Protein 5DMU (pdb70)

InterPro domains:
  IPR014145 DNA ligase D, polymerase domain [PF21686] (28-280)
  IPR014145 DNA ligase D, polymerase domain [TIGR02778] (12-256)
  IPR052171 Non-homologous end joining protein LigD [PTHR42705] (6-292)

Foldseek 3Di:
DFDDDPDDQWDWDQDPNDTAIQGRQRQAQFVVPSQGLVLQLVLLLVCFVPQLVQQAQWFKWFFFDPNHLVDDTDIHRADDPPDDPVFAWAWAADPVGDIGTGTGQNGSVNSSNSSSRRGQWIWTAQCGRVLQQFGQKQKFKWAQLVLAAVLQLVVLVVLCVLQVVVPFDWWKWFQLPRHIIIMTGAPRPDGLVVSLVVLVVSQVVVCVVVVVAEDCDPDPVVCVRHIHRDRPSSGRPRIGTGAQGFDRDRQRAGGHTDGSVVSVVARGSRRHHSVCVVVVCVPPNHNCPCSSVRHYHDPDD

Sequence (301 aa):
GLVPRGSHMTEVLHIEGHDIKVTNPDKVLFPEDGITKGELVDYYRRRISGVMVPLVRGRPMTMQRFPDGIGKEGFFQKEASDYFPDWVHRATLELGKGGIQHQVVCDDAATLVYLASQAMITPHVFLSRIDKVHYPDRLIFDLDDPPDNNFETVRSAAKTIREALDAEGYPVYLMTTGSSRGLHVVVPLDRSADFDTVRAFARGFGEKLTKKYPDRFTIELSKEKRRGRLFLDYLRNSYGQTGVAPYGVRARSGAPVATPITWDELDDISGSQEYNIRNIMGRMDKRGDAWKYIDKDRTSIKNL

Secondary structure (DSSP, 8-state):
-B---S--SEEEEEETTEEEEEESTTBEEETTTTEEHHHHHHHHHHHHHHHHHHHTT-EEEEEE-TT-TTS--EEE-SPPTTS-TTS-EEEEE-TTSSEEEEEE--SHHHHHHHHHTTEEEEEEESS-GGGTTS-SEEEEEE--TTS-HHHHHHHHHHHHHHHHHTT---EEEE-SSS-EEEEEEB-S-S-HHHHHHHHHHHHHHHHHHSTTTEE--SSTTTTTTPEE-B-TTSSTT-EEEPTTPBPSSTT-BB--B--TTHHHH--STTS-BTTTHHHHHHHH--TTTTGGGG-B--S--

Structure (mmCIF, N/CA/C/O backbone):
data_5DMU
#
_entry.id   5DMU
#
_cell.length_a   44.420
_cell.length_b   60.550
_cell.length_c   59.410
_cell.angle_alpha   90.000
_cell.angle_beta   101.020
_cell.angle_gamma   90.000
#
_symmetry.space_group_name_H-M   'P 1 21 1'
#
loop_
_entity.id
_entity.type
_entity.pdbx_description
1 polymer 'NHEJ Polymerase'
2 non-polymer 1,2-ETHANEDIOL
3 non-polymer GLYCEROL
4 non-polymer 'SULFATE ION'
5 non-polymer 'SODIUM ION'
6 water water
#
loop_
_atom_site.group_PDB
_atom_site.id
_atom_site.type_symbol
_atom_site.label_atom_id
_atom_site.label_alt_id
_atom_site.label_comp_id
_atom_site.label_asym_id
_atom_site.label_entity_id
_atom_site.label_seq_id
_atom_site.pdbx_PDB_ins_code
_atom_site.Cartn_x
_atom_site.Cartn_y
_atom_site.Cartn_z
_atom_site.occupancy
_atom_site.B_iso_or_equiv
_atom_site.auth_seq_id
_atom_site.auth_comp_id
_atom_site.auth_asym_id
_atom_site.auth_atom_id
_atom_site.pdbx_PDB_model_num
ATOM 1 N N . GLY A 1 1 ? 38.487 6.497 32.907 1.00 25.37 13 GLY A N 1
ATOM 2 C CA . GLY A 1 1 ? 37.288 6.787 32.038 1.00 21.74 13 GLY A CA 1
ATOM 3 C C . GLY A 1 1 ? 36.739 5.465 31.478 1.00 21.55 13 GLY A C 1
ATOM 4 O O . GLY A 1 1 ? 36.203 5.416 30.351 1.00 17.36 13 GLY A O 1
ATOM 5 N N . LEU A 1 2 ? 36.873 4.405 32.288 1.00 19.74 14 LEU A N 1
ATOM 6 C CA . LEU A 1 2 ? 36.421 3.069 31.971 1.00 18.25 14 LEU A CA 1
ATOM 7 C C . LEU A 1 2 ? 35.330 2.670 32.939 1.00 17.55 14 LEU A C 1
ATOM 8 O O . LEU A 1 2 ? 35.299 3.195 34.074 1.00 16.68 14 LEU A O 1
ATOM 13 N N . VAL A 1 3 ? 34.412 1.788 32.488 1.00 14.56 15 VAL A N 1
ATOM 14 C CA . VAL A 1 3 ? 33.687 0.906 33.439 1.00 16.86 15 VAL A CA 1
ATOM 15 C C . VAL A 1 3 ? 34.191 -0.518 33.082 1.00 16.04 15 VAL A C 1
ATOM 16 O O . VAL A 1 3 ? 33.686 -1.108 32.135 1.00 15.79 15 VAL A O 1
ATOM 20 N N . PRO A 1 4 ? 35.242 -1.013 33.781 1.00 16.27 16 PRO A N 1
ATOM 21 C CA . PRO A 1 4 ? 35.721 -2.355 33.381 1.00 16.65 16 PRO A CA 1
ATOM 22 C C . PRO A 1 4 ? 34.659 -3.437 33.570 1.00 15.55 16 PRO A C 1
ATOM 23 O O . PRO A 1 4 ? 33.991 -3.513 34.625 1.00 15.83 16 PRO A O 1
ATOM 27 N N . ARG A 1 5 ? 34.494 -4.244 32.533 1.00 15.38 17 ARG A N 1
ATOM 28 C CA . ARG A 1 5 ? 33.402 -5.203 32.470 1.00 15.72 17 ARG A CA 1
ATOM 29 C C . ARG A 1 5 ? 33.905 -6.536 31.874 1.00 16.24 17 ARG A C 1
ATOM 30 O O . ARG A 1 5 ? 33.125 -7.348 31.327 1.00 16.42 17 ARG A O 1
ATOM 38 N N . GLY A 1 6 ? 35.220 -6.694 31.904 1.00 15.78 18 GLY A N 1
ATOM 39 C CA . GLY A 1 6 ? 35.849 -7.919 31.455 1.00 17.86 18 GLY A CA 1
ATOM 40 C C . GLY A 1 6 ? 36.081 -7.955 29.955 1.00 18.15 18 GLY A C 1
ATOM 41 O O . GLY A 1 6 ? 36.391 -8.977 29.423 1.00 17.38 18 GLY A O 1
ATOM 42 N N . SER A 1 7 ? 35.923 -6.828 29.273 1.00 18.21 19 SER A N 1
ATOM 43 C CA . SER A 1 7 ? 36.075 -6.807 27.830 1.00 18.59 19 SER A CA 1
ATOM 44 C C . SER A 1 7 ? 37.571 -7.023 27.433 1.00 20.38 19 SER A C 1
ATOM 45 O O . SER A 1 7 ? 38.465 -6.572 28.141 1.00 18.66 19 SER A O 1
ATOM 48 N N . HIS A 1 8 ? 37.848 -7.712 26.329 1.00 22.31 20 HIS A N 1
ATOM 49 C CA . HIS A 1 8 ? 39.215 -7.649 25.718 1.00 24.97 20 HIS A CA 1
ATOM 50 C C . HIS A 1 8 ? 39.509 -6.240 25.196 1.00 23.98 20 HIS A C 1
ATOM 51 O O . HIS A 1 8 ? 38.587 -5.468 24.946 1.00 21.53 20 HIS A O 1
ATOM 58 N N . MET A 1 9 ? 40.776 -5.949 24.939 1.00 22.15 21 MET A N 1
ATOM 59 C CA . MET A 1 9 ? 41.169 -4.646 24.409 1.00 23.03 21 MET A CA 1
ATOM 60 C C . MET A 1 9 ? 40.432 -4.342 23.115 1.00 22.42 21 MET A C 1
ATOM 61 O O . MET A 1 9 ? 40.062 -3.176 22.841 1.00 21.52 21 MET A O 1
ATOM 66 N N . THR A 1 10 ? 40.243 -5.380 22.307 1.00 18.96 22 THR A N 1
ATOM 67 C CA . THR A 1 10 ? 39.400 -5.309 21.102 1.00 19.73 22 THR A CA 1
ATOM 68 C C . THR A 1 10 ? 38.416 -6.513 21.148 1.00 19.88 22 THR A C 1
ATOM 69 O O . THR A 1 10 ? 38.866 -7.638 21.290 1.00 18.00 22 THR A O 1
ATOM 73 N N . GLU A 1 11 ? 37.101 -6.266 21.092 1.00 17.96 23 GLU A N 1
ATOM 74 C CA . GLU A 1 11 ? 36.125 -7.352 20.913 1.00 19.45 23 GLU A CA 1
ATOM 75 C C . GLU A 1 11 ? 35.761 -7.392 19.442 1.00 19.95 23 GLU A C 1
ATOM 76 O O . GLU A 1 11 ? 35.613 -6.321 18.806 1.00 18.29 23 GLU A O 1
ATOM 82 N N . VAL A 1 12 ? 35.640 -8.588 18.882 1.00 17.56 24 VAL A N 1
ATOM 83 C CA . VAL A 1 12 ? 35.245 -8.699 17.493 1.00 16.85 24 VAL A CA 1
ATOM 84 C C . VAL A 1 12 ? 33.833 -9.255 17.470 1.00 16.96 24 VAL A C 1
ATOM 85 O O . VAL A 1 12 ? 33.596 -10.361 17.963 1.00 17.98 24 VAL A O 1
ATOM 89 N N . LEU A 1 13 ? 32.884 -8.494 16.960 1.00 14.78 25 LEU A N 1
ATOM 90 C CA . LEU A 1 13 ? 31.524 -9.051 16.774 1.00 16.53 25 LEU A CA 1
ATOM 91 C C . LEU A 1 13 ? 31.444 -9.661 15.375 1.00 17.32 25 LEU A C 1
ATOM 92 O O . LEU A 1 13 ? 32.168 -9.212 14.470 1.00 21.85 25 LEU A O 1
ATOM 97 N N . HIS A 1 14 ? 30.579 -10.634 15.184 1.00 15.16 26 HIS A N 1
ATOM 98 C CA . HIS A 1 14 ? 30.432 -11.238 13.875 1.00 16.03 26 HIS A CA 1
ATOM 99 C C . HIS A 1 14 ? 28.960 -11.017 13.507 1.00 15.02 26 HIS A C 1
ATOM 100 O O . HIS A 1 14 ? 28.089 -11.633 14.098 1.00 15.62 26 HIS A O 1
ATOM 107 N N . ILE A 1 15 ? 28.678 -10.057 12.622 1.00 12.64 27 ILE A N 1
ATOM 108 C CA . ILE A 1 15 ? 27.321 -9.705 12.264 1.00 13.31 27 ILE A CA 1
ATOM 109 C C . ILE A 1 15 ? 27.194 -9.871 10.770 1.00 12.72 27 ILE A C 1
ATOM 110 O O . ILE A 1 15 ? 27.958 -9.215 10.016 1.00 11.32 27 ILE A O 1
ATOM 115 N N . GLU A 1 16 ? 26.272 -10.764 10.351 1.00 12.59 28 GLU A N 1
ATOM 116 C CA . GLU A 1 16 ? 25.938 -10.941 8.933 1.00 12.51 28 GLU A CA 1
ATOM 117 C C . GLU A 1 16 ? 27.186 -11.179 8.104 1.00 12.63 28 GLU A C 1
ATOM 118 O O . GLU A 1 16 ? 27.313 -10.647 6.981 1.00 13.57 28 GLU A O 1
ATOM 124 N N . GLY A 1 17 ? 28.103 -11.957 8.675 1.00 12.17 29 GLY A N 1
ATOM 125 C CA . GLY A 1 17 ? 29.369 -12.369 8.012 1.00 12.33 29 GLY A CA 1
ATOM 126 C C . GLY A 1 17 ? 30.552 -11.413 8.145 1.00 11.95 29 GLY A C 1
ATOM 127 O O . GLY A 1 17 ? 31.667 -11.718 7.694 1.00 13.48 29 GLY A O 1
ATOM 128 N N . HIS A 1 18 ? 30.311 -10.220 8.671 1.00 10.44 30 HIS A N 1
ATOM 129 C CA . HIS A 1 18 ? 31.367 -9.220 8.831 1.00 10.39 30 HIS A CA 1
ATOM 130 C C . HIS A 1 18 ? 31.926 -9.248 10.252 1.00 11.85 30 HIS A C 1
ATOM 131 O O . HIS A 1 18 ? 31.146 -9.362 11.219 1.00 12.59 30 HIS A O 1
ATOM 138 N N . ASP A 1 19 ? 33.245 -9.191 10.362 1.00 12.54 31 ASP A N 1
ATOM 139 C CA . ASP A 1 19 ? 33.961 -9.045 11.626 1.00 14.24 31 ASP A CA 1
ATOM 140 C C . ASP A 1 19 ? 34.078 -7.568 11.938 1.00 13.43 31 ASP A C 1
ATOM 141 O O . ASP A 1 19 ? 34.593 -6.796 11.128 1.00 15.20 31 ASP A O 1
ATOM 146 N N . ILE A 1 20 ? 33.488 -7.171 13.047 1.00 12.41 32 ILE A N 1
ATOM 147 C CA . ILE A 1 20 ? 33.472 -5.757 13.433 1.00 12.59 32 ILE A CA 1
ATOM 148 C C . ILE A 1 20 ? 34.253 -5.673 14.746 1.00 13.53 32 ILE A C 1
ATOM 149 O O . ILE A 1 20 ? 33.847 -6.261 15.762 1.00 12.69 32 ILE A O 1
ATOM 154 N N . LYS A 1 21 ? 35.370 -4.961 14.708 1.00 14.00 33 LYS A N 1
ATOM 155 C CA . LYS A 1 21 ? 36.256 -4.795 15.854 1.00 15.34 33 LYS A CA 1
ATOM 156 C C . LYS A 1 21 ? 35.786 -3.614 16.692 1.00 15.36 33 LYS A C 1
ATOM 157 O O . LYS A 1 21 ? 35.653 -2.473 16.166 1.00 14.60 33 LYS A O 1
ATOM 163 N N . VAL A 1 22 ? 35.548 -3.863 17.983 1.00 13.31 34 VAL A N 1
ATOM 164 C CA . VAL A 1 22 ? 35.195 -2.797 18.897 1.00 12.77 34 VAL A CA 1
ATOM 165 C C . VAL A 1 22 ? 36.420 -2.643 19.816 1.00 12.50 34 VAL A C 1
ATOM 166 O O . VAL A 1 22 ? 36.679 -3.517 20.664 1.00 11.88 34 VAL A O 1
ATOM 170 N N . THR A 1 23 ? 37.204 -1.592 19.586 1.00 12.09 35 THR A N 1
ATOM 171 C CA . THR A 1 23 ? 38.431 -1.318 20.389 1.00 12.36 35 THR A CA 1
ATOM 172 C C . THR A 1 23 ? 38.005 -0.610 21.672 1.00 11.86 35 THR A C 1
ATOM 173 O O . THR A 1 23 ? 37.045 0.177 21.671 1.00 10.60 35 THR A O 1
ATOM 177 N N . ASN A 1 24 ? 38.665 -0.953 22.782 1.00 11.37 36 ASN A N 1
ATOM 178 C CA . ASN A 1 24 ? 38.406 -0.260 24.086 1.00 11.00 36 ASN A CA 1
ATOM 179 C C . ASN A 1 24 ? 36.908 -0.208 24.453 1.00 10.54 36 ASN A C 1
ATOM 180 O O . ASN A 1 24 ? 36.350 0.883 24.700 1.00 9.38 36 ASN A O 1
ATOM 185 N N . PRO A 1 25 ? 36.227 -1.374 24.433 1.00 10.04 37 PRO A N 1
ATOM 186 C CA . PRO A 1 25 ? 34.756 -1.360 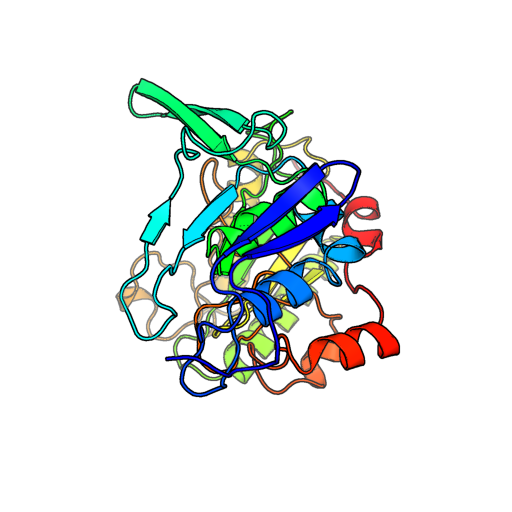24.613 1.00 10.17 37 PRO A CA 1
ATOM 187 C C . PRO A 1 25 ? 34.305 -0.821 25.966 1.00 10.63 37 PRO A C 1
ATOM 188 O O . PRO A 1 25 ? 33.151 -0.343 26.078 1.00 11.05 37 PRO A O 1
ATOM 192 N N . ASP A 1 26 ? 35.188 -0.834 26.990 1.00 10.56 38 ASP A N 1
ATOM 193 C CA . ASP A 1 26 ? 34.814 -0.391 28.333 1.00 10.60 38 ASP A CA 1
ATOM 194 C C . ASP A 1 26 ? 35.002 1.112 28.565 1.00 10.73 38 ASP A C 1
ATOM 195 O O . ASP A 1 26 ? 34.704 1.588 29.641 1.00 10.16 38 ASP A O 1
ATOM 200 N N . LYS A 1 27 ? 35.473 1.841 27.549 1.00 10.45 39 LYS A N 1
ATOM 201 C CA . LYS A 1 27 ? 35.498 3.313 27.567 1.00 10.96 39 LYS A CA 1
ATOM 202 C C . LYS A 1 27 ? 34.104 3.845 27.761 1.00 11.21 39 LYS A C 1
ATOM 203 O O . LYS A 1 27 ? 33.209 3.491 27.036 1.00 9.83 39 LYS A O 1
ATOM 209 N N . VAL A 1 28 ? 33.951 4.700 28.765 1.00 11.37 40 VAL A N 1
ATOM 210 C CA . VAL A 1 28 ? 32.718 5.378 29.081 1.00 11.12 40 VAL A CA 1
ATOM 211 C C . VAL A 1 28 ? 32.389 6.471 28.044 1.00 10.35 40 VAL A C 1
ATOM 212 O O . VAL A 1 28 ? 33.185 7.346 27.814 1.00 10.43 40 VAL A O 1
ATOM 216 N N . LEU A 1 29 ? 31.223 6.400 27.404 1.00 10.57 41 LEU A N 1
ATOM 217 C CA . LEU A 1 29 ? 30.744 7.526 26.549 1.00 10.41 41 LEU A CA 1
ATOM 218 C C . LEU A 1 29 ? 29.727 8.471 27.229 1.00 10.42 41 LEU A C 1
ATOM 219 O O . LEU A 1 29 ? 29.467 9.601 26.706 1.00 10.48 41 LEU A O 1
ATOM 224 N N . PHE A 1 30 ? 29.083 8.004 28.316 1.00 10.04 42 PHE A N 1
ATOM 225 C CA . PHE A 1 30 ? 28.058 8.790 29.036 1.00 9.88 42 PHE A CA 1
ATOM 226 C C . PHE A 1 30 ? 28.538 8.830 30.479 1.00 10.49 42 PHE A C 1
ATOM 227 O O . PHE A 1 30 ? 28.347 7.846 31.211 1.00 9.33 42 PHE A O 1
ATOM 235 N N . PRO A 1 31 ? 29.204 9.937 30.868 1.00 11.24 43 PRO A N 1
ATOM 236 C CA . PRO A 1 31 ? 29.965 9.897 32.137 1.00 12.26 43 PRO A CA 1
ATOM 237 C C . PRO A 1 31 ? 29.081 9.819 33.370 1.00 13.07 43 PRO A C 1
ATOM 238 O O . PRO A 1 31 ? 29.480 9.212 34.385 1.00 13.75 43 PRO A O 1
ATOM 242 N N . GLU A 1 32 ? 27.879 10.369 33.302 1.00 13.46 44 GLU A N 1
ATOM 243 C CA . GLU A 1 32 ? 26.987 10.287 34.477 1.00 15.94 44 GLU A CA 1
ATOM 244 C C . GLU A 1 32 ? 26.337 8.955 34.612 1.00 13.44 44 GLU A C 1
ATOM 245 O O . GLU A 1 32 ? 25.756 8.682 35.612 1.00 13.19 44 GLU A O 1
ATOM 251 N N . ASP A 1 33 ? 26.396 8.139 33.565 1.00 12.60 45 ASP A N 1
ATOM 252 C CA . ASP A 1 33 ? 25.651 6.864 33.497 1.00 11.87 45 ASP A CA 1
ATOM 253 C C . ASP A 1 33 ? 26.556 5.643 33.513 1.00 10.76 45 ASP A C 1
ATOM 254 O O . ASP A 1 33 ? 26.050 4.545 33.808 1.00 12.31 45 ASP A O 1
ATOM 259 N N . GLY A 1 34 ? 27.852 5.799 33.202 1.00 10.04 46 GLY A N 1
ATOM 260 C CA . GLY A 1 34 ? 28.764 4.607 33.095 1.00 9.50 46 GLY A CA 1
ATOM 261 C C . GLY A 1 34 ? 28.312 3.728 31.910 1.00 10.15 46 GLY A C 1
ATOM 262 O O . GLY A 1 34 ? 28.418 2.502 31.947 1.00 9.50 46 GLY A O 1
ATOM 263 N N . ILE A 1 35 ? 27.766 4.376 30.870 1.00 9.74 47 ILE A N 1
ATOM 264 C CA . ILE A 1 35 ? 27.435 3.673 29.645 1.00 9.05 47 ILE A CA 1
ATOM 265 C C . ILE A 1 35 ? 28.664 3.731 28.750 1.00 9.03 47 ILE A C 1
ATOM 266 O O . ILE A 1 35 ? 29.214 4.857 28.457 1.00 8.42 47 ILE A O 1
ATOM 271 N N . THR A 1 36 ? 29.142 2.520 28.399 1.00 8.28 48 THR A N 1
ATOM 272 C CA . THR A 1 36 ? 30.416 2.382 27.716 1.00 8.56 48 THR A CA 1
ATOM 273 C C . THR A 1 36 ? 30.165 2.271 26.195 1.00 9.59 48 THR A C 1
ATOM 274 O O . THR A 1 36 ? 29.000 2.142 25.756 1.00 10.28 48 THR A O 1
ATOM 278 N N . LYS A 1 37 ? 31.253 2.362 25.414 1.00 9.74 49 LYS A N 1
ATOM 279 C CA . LYS A 1 37 ? 31.235 2.159 23.984 1.00 10.45 49 LYS A CA 1
ATOM 280 C C . LYS A 1 37 ? 30.575 0.829 23.615 1.00 9.72 49 LYS A C 1
ATOM 281 O O . LYS A 1 37 ? 29.711 0.793 22.723 1.00 8.66 49 LYS A O 1
ATOM 287 N N . GLY A 1 38 ? 31.010 -0.249 24.296 1.00 9.28 50 GLY A N 1
ATOM 288 C CA . GLY A 1 38 ? 30.457 -1.585 24.105 1.00 8.95 50 GLY A CA 1
ATOM 289 C C . GLY A 1 38 ? 28.964 -1.648 24.388 1.00 8.41 50 GLY A C 1
ATOM 290 O O . GLY A 1 38 ? 28.218 -2.334 23.644 1.00 8.63 50 GLY A O 1
ATOM 291 N N . GLU A 1 39 ? 28.515 -0.960 25.449 1.00 7.95 51 GLU A N 1
ATOM 292 C CA . GLU A 1 39 ? 27.087 -0.999 25.795 1.00 7.93 51 GLU A CA 1
ATOM 293 C C . GLU A 1 39 ? 26.246 -0.251 24.695 1.00 8.29 51 GLU A C 1
ATOM 294 O O . GLU A 1 39 ? 25.124 -0.684 24.322 1.00 8.11 51 GLU A O 1
ATOM 300 N N . LEU A 1 40 ? 26.796 0.849 24.188 1.00 7.74 52 LEU A N 1
ATOM 301 C CA . LEU A 1 40 ? 26.181 1.557 23.021 1.00 8.83 52 LEU A CA 1
ATOM 302 C C . LEU A 1 40 ? 26.101 0.688 21.763 1.00 8.47 52 LEU A C 1
ATOM 303 O O . LEU A 1 40 ? 25.066 0.627 21.124 1.00 8.32 52 LEU A O 1
ATOM 308 N N . VAL A 1 41 ? 27.200 0.049 21.405 1.00 7.85 53 VAL A N 1
ATOM 309 C CA . VAL A 1 41 ? 27.185 -0.908 20.276 1.00 8.87 53 VAL A CA 1
ATOM 310 C C . VAL A 1 41 ? 26.180 -2.041 20.500 1.00 9.20 53 VAL A C 1
ATOM 311 O O . VAL A 1 41 ? 25.431 -2.419 19.565 1.00 8.38 53 VAL A O 1
ATOM 315 N N . ASP A 1 42 ? 26.120 -2.554 21.751 1.00 9.57 54 ASP A N 1
ATOM 316 C CA . ASP A 1 42 ? 25.147 -3.652 22.052 1.00 10.55 54 ASP A CA 1
ATOM 317 C C . ASP A 1 42 ? 23.712 -3.152 21.922 1.00 9.40 54 ASP A C 1
ATOM 318 O O . ASP A 1 42 ? 22.847 -3.871 21.418 1.00 8.52 54 ASP A O 1
ATOM 323 N N . TYR A 1 43 ? 23.451 -1.918 22.378 1.00 8.40 55 TYR A N 1
ATOM 324 C CA . TYR A 1 43 ? 22.131 -1.326 22.177 1.00 8.14 55 TYR A CA 1
ATOM 325 C C . TYR A 1 43 ? 21.774 -1.329 20.659 1.00 7.86 55 TYR A C 1
ATOM 326 O O . TYR A 1 43 ? 20.714 -1.819 20.283 1.00 8.62 55 TYR A O 1
ATOM 335 N N . TYR A 1 44 ? 22.655 -0.783 19.816 1.00 7.79 56 TYR A N 1
ATOM 336 C CA . TYR A 1 44 ? 22.381 -0.736 18.381 1.00 7.69 56 TYR A CA 1
ATOM 337 C C . TYR A 1 44 ? 22.272 -2.133 17.752 1.00 8.17 56 TYR A C 1
ATOM 338 O O . TYR A 1 44 ? 21.387 -2.373 16.893 1.00 7.32 56 TYR A O 1
ATOM 347 N N . ARG A 1 45 ? 23.066 -3.088 18.238 1.00 9.15 57 ARG A N 1
ATOM 348 C CA . ARG A 1 45 ? 22.886 -4.480 17.799 1.00 10.02 57 ARG A CA 1
ATOM 349 C C . ARG A 1 45 ? 21.472 -5.064 18.102 1.00 9.97 57 ARG A C 1
ATOM 350 O O . ARG A 1 45 ? 20.825 -5.648 17.208 1.00 10.50 57 ARG A O 1
ATOM 358 N N A ARG A 1 46 ? 20.987 -4.963 19.327 0.50 10.45 58 ARG A N 1
ATOM 359 N N B ARG A 1 46 ? 21.052 -4.916 19.362 0.50 9.80 58 ARG A N 1
ATOM 360 C CA A ARG A 1 46 ? 19.655 -5.552 19.610 0.50 10.91 58 ARG A CA 1
ATOM 361 C CA B ARG A 1 46 ? 19.731 -5.386 19.857 0.50 9.93 58 ARG A CA 1
ATOM 362 C C A ARG A 1 46 ? 18.525 -4.723 19.009 0.50 9.86 58 ARG A C 1
ATOM 363 C C B ARG A 1 46 ? 18.567 -4.704 19.134 0.50 9.27 58 ARG A C 1
ATOM 364 O O A ARG A 1 46 ? 17.469 -5.264 18.665 0.50 9.66 58 ARG A O 1
ATOM 365 O O B ARG A 1 46 ? 17.537 -5.317 18.847 0.50 9.18 58 ARG A O 1
ATOM 380 N N . ILE A 1 47 ? 18.726 -3.409 18.891 1.00 8.92 59 ILE A N 1
ATOM 381 C CA . ILE A 1 47 ? 17.638 -2.611 18.314 1.00 7.98 59 ILE A CA 1
ATOM 382 C C . ILE A 1 47 ? 17.610 -2.721 16.779 1.00 7.88 59 ILE A C 1
ATOM 383 O O . ILE A 1 47 ? 16.623 -2.258 16.143 1.00 7.09 59 ILE A O 1
ATOM 388 N N . SER A 1 48 ? 18.673 -3.284 16.181 1.00 7.52 60 SER A N 1
ATOM 389 C CA . SER A 1 48 ? 18.774 -3.283 14.718 1.00 8.22 60 SER A CA 1
ATOM 390 C C . SER A 1 48 ? 17.533 -3.842 13.962 1.00 8.55 60 SER A C 1
ATOM 391 O O . SER A 1 48 ? 17.202 -3.381 12.877 1.00 9.29 60 SER A O 1
ATOM 394 N N . GLY A 1 49 ? 16.913 -4.889 14.503 1.00 8.47 61 GLY A N 1
ATOM 395 C CA . GLY A 1 49 ? 15.718 -5.590 13.879 1.00 8.30 61 GLY A CA 1
ATOM 396 C C . GLY A 1 49 ? 14.612 -4.587 13.588 1.00 8.53 61 GLY A C 1
ATOM 397 O O . GLY A 1 49 ? 13.946 -4.661 12.527 1.00 8.84 61 GLY A O 1
ATOM 398 N N . VAL A 1 50 ? 14.390 -3.649 14.526 1.00 8.14 62 VAL A N 1
ATOM 399 C CA . VAL A 1 50 ? 13.367 -2.617 14.291 1.00 8.00 62 VAL A CA 1
ATOM 400 C C . VAL A 1 50 ? 13.892 -1.325 13.652 1.00 8.14 62 VAL A C 1
ATOM 401 O O . VAL A 1 50 ? 13.139 -0.624 12.919 1.00 7.48 62 VAL A O 1
ATOM 405 N N . MET A 1 51 ? 15.170 -1.005 13.892 1.00 7.68 63 MET A N 1
ATOM 406 C CA . MET A 1 51 ? 15.669 0.252 13.358 1.00 7.36 63 MET A CA 1
ATOM 407 C C . MET A 1 51 ? 16.077 0.167 11.863 1.00 7.85 63 MET A C 1
ATOM 408 O O . MET A 1 51 ? 15.787 1.098 11.090 1.00 7.73 63 MET A O 1
ATOM 413 N N . VAL A 1 52 ? 16.797 -0.889 11.470 1.00 7.64 64 VAL A N 1
ATOM 414 C CA . VAL A 1 52 ? 17.234 -1.046 10.072 1.00 7.64 64 VAL A CA 1
ATOM 415 C C . VAL A 1 52 ? 16.129 -0.715 9.039 1.00 7.87 64 VAL A C 1
ATOM 416 O O . VAL A 1 52 ? 16.422 0.076 8.108 1.00 7.57 64 VAL A O 1
ATOM 420 N N . PRO A 1 53 ? 14.886 -1.296 9.183 1.00 7.88 65 PRO A N 1
ATOM 421 C CA . PRO A 1 53 ? 13.870 -0.964 8.154 1.00 8.32 65 PRO A CA 1
ATOM 422 C C . PRO A 1 53 ? 13.572 0.510 8.054 1.00 8.48 65 PRO A C 1
ATOM 423 O O . PRO A 1 53 ? 13.127 0.949 7.027 1.00 8.43 65 PRO A O 1
ATOM 427 N N . LEU A 1 54 ? 13.733 1.238 9.164 1.00 8.79 66 LEU A N 1
ATOM 428 C CA . LEU A 1 54 ? 13.409 2.660 9.257 1.00 8.82 66 LEU A CA 1
ATOM 429 C C . LEU A 1 54 ? 14.546 3.608 8.786 1.00 9.12 66 LEU A C 1
ATOM 430 O O . LEU A 1 54 ? 14.279 4.816 8.561 1.00 9.81 66 LEU A O 1
ATOM 435 N N . VAL A 1 55 ? 15.774 3.109 8.658 1.00 8.21 67 VAL A N 1
ATOM 436 C CA . VAL A 1 55 ? 16.869 3.932 8.161 1.00 8.58 67 VAL A CA 1
ATOM 437 C C . VAL A 1 55 ? 17.425 3.448 6.801 1.00 8.86 67 VAL A C 1
ATOM 438 O O . VAL A 1 55 ? 18.147 4.197 6.137 1.00 8.36 67 VAL A O 1
ATOM 442 N N . ARG A 1 56 ? 17.097 2.208 6.382 1.00 10.24 68 ARG A N 1
ATOM 443 C CA . ARG A 1 56 ? 17.626 1.706 5.096 1.00 10.92 68 ARG A CA 1
ATOM 444 C C . ARG A 1 56 ? 17.277 2.602 3.914 1.00 9.65 68 ARG A C 1
ATOM 445 O O . ARG A 1 56 ? 16.170 3.157 3.815 1.00 8.95 68 ARG A O 1
ATOM 453 N N . GLY A 1 57 ? 18.281 2.835 3.086 1.00 9.58 69 GLY A N 1
ATOM 454 C CA . GLY A 1 57 ? 18.150 3.648 1.901 1.00 9.09 69 GLY A CA 1
ATOM 455 C C . GLY A 1 57 ? 18.415 5.131 2.141 1.00 9.23 69 GLY A C 1
ATOM 456 O O . GLY A 1 57 ? 18.497 5.894 1.160 1.00 10.10 69 GLY A O 1
ATOM 457 N N . ARG A 1 58 ? 18.546 5.555 3.396 1.00 8.07 70 ARG A N 1
ATOM 458 C CA . ARG A 1 58 ? 18.578 7.010 3.694 1.00 8.43 70 ARG A CA 1
ATOM 459 C C . ARG A 1 58 ? 20.013 7.474 3.836 1.00 8.25 70 ARG A C 1
ATOM 460 O O . ARG A 1 58 ? 20.712 6.955 4.722 1.00 7.89 70 ARG A O 1
ATOM 468 N N . PRO A 1 59 ? 20.432 8.495 3.029 1.00 8.08 71 PRO A N 1
ATOM 469 C CA . PRO A 1 59 ? 21.691 9.188 3.368 1.00 8.13 71 PRO A CA 1
ATOM 470 C C . PRO A 1 59 ? 21.687 9.579 4.855 1.00 8.83 71 PRO A C 1
ATOM 471 O O . PRO A 1 59 ? 20.693 10.155 5.343 1.00 8.51 71 PRO A O 1
ATOM 475 N N . MET A 1 60 ? 22.773 9.220 5.561 1.00 8.86 72 MET A N 1
ATOM 476 C CA . MET A 1 60 ? 22.857 9.353 7.014 1.00 9.79 72 MET A CA 1
ATOM 477 C C . MET A 1 60 ? 24.028 10.247 7.389 1.00 10.73 72 MET A C 1
ATOM 478 O O . MET A 1 60 ? 25.168 10.038 6.886 1.00 11.41 72 MET A O 1
ATOM 483 N N . THR A 1 61 ? 23.742 11.240 8.253 1.00 10.06 73 THR A N 1
ATOM 484 C CA . THR A 1 61 ? 24.776 12.127 8.794 1.00 9.73 73 THR A CA 1
ATOM 485 C C . THR A 1 61 ? 25.091 11.605 10.194 1.00 9.73 73 THR A C 1
ATOM 486 O O . THR A 1 61 ? 24.140 11.232 10.920 1.00 9.06 73 THR A O 1
ATOM 490 N N . MET A 1 62 ? 26.379 11.555 10.570 1.00 8.81 74 MET A N 1
ATOM 491 C CA . MET A 1 62 ? 26.801 10.880 11.818 1.00 9.28 74 MET A CA 1
ATOM 492 C C . MET A 1 62 ? 27.173 11.943 12.809 1.00 8.89 74 MET A C 1
ATOM 493 O O . MET A 1 62 ? 27.829 12.919 12.417 1.00 9.33 74 MET A O 1
ATOM 498 N N . GLN A 1 63 ? 26.722 11.808 14.059 1.00 8.58 75 GLN A N 1
ATOM 499 C CA . GLN A 1 63 ? 27.200 12.700 15.107 1.00 8.62 75 GLN A CA 1
ATOM 500 C C . GLN A 1 63 ? 28.063 11.803 16.011 1.00 8.49 75 GLN A C 1
ATOM 501 O O . GLN A 1 63 ? 27.541 10.973 16.798 1.00 8.28 75 GLN A O 1
ATOM 507 N N . ARG A 1 64 ? 29.372 12.000 15.929 1.00 7.98 76 ARG A N 1
ATOM 508 C CA . ARG A 1 64 ? 30.328 11.081 16.536 1.00 8.02 76 ARG A CA 1
ATOM 509 C C . ARG A 1 64 ? 30.990 11.729 17.725 1.00 7.62 76 ARG A C 1
ATOM 510 O O . ARG A 1 64 ? 31.244 12.948 17.707 1.00 7.84 76 ARG A O 1
ATOM 518 N N . PHE A 1 65 ? 31.182 10.940 18.772 1.00 7.45 77 PHE A N 1
ATOM 519 C CA . PHE A 1 65 ? 31.746 11.386 20.029 1.00 8.16 77 PHE A CA 1
ATOM 520 C C . PHE A 1 65 ? 32.844 10.368 20.492 1.00 8.67 77 PHE A C 1
ATOM 521 O O . PHE A 1 65 ? 32.639 9.530 21.391 1.00 9.78 77 PHE A O 1
ATOM 529 N N . PRO A 1 66 ? 34.022 10.460 19.895 1.00 9.76 78 PRO A N 1
ATOM 530 C CA . PRO A 1 66 ? 35.095 9.490 20.234 1.00 9.55 78 PRO A CA 1
ATOM 531 C C . PRO A 1 66 ? 35.513 9.595 21.723 1.00 10.18 78 PRO A C 1
ATOM 532 O O . PRO A 1 66 ? 35.902 8.602 22.267 1.00 10.35 78 PRO A O 1
ATOM 536 N N . ASP A 1 67 ? 35.351 10.749 22.353 1.00 10.01 79 ASP A N 1
ATOM 537 C CA . ASP A 1 67 ? 35.609 10.852 23.803 1.00 12.04 79 ASP A CA 1
ATOM 538 C C . ASP A 1 67 ? 34.388 10.977 24.688 1.00 11.47 79 ASP A C 1
ATOM 539 O O . ASP A 1 67 ? 34.501 11.512 25.814 1.00 10.77 79 ASP A O 1
ATOM 544 N N . GLY A 1 68 ? 33.224 10.537 24.204 1.00 10.34 80 GLY A N 1
ATOM 545 C CA . GLY A 1 68 ? 31.976 10.643 24.990 1.00 10.38 80 GLY A CA 1
ATOM 546 C C . GLY A 1 68 ? 31.303 12.022 24.960 1.00 10.50 80 GLY A C 1
ATOM 547 O O . GLY A 1 68 ? 31.855 13.019 24.428 1.00 10.65 80 GLY A O 1
ATOM 548 N N . ILE A 1 69 ? 30.106 12.112 25.570 1.00 10.16 81 ILE A N 1
ATOM 549 C CA . ILE A 1 69 ? 29.265 13.277 25.386 1.00 9.96 81 ILE A CA 1
ATOM 550 C C . ILE A 1 69 ? 29.679 14.412 26.300 1.00 10.95 81 ILE A C 1
ATOM 551 O O . ILE A 1 69 ? 29.179 15.499 26.159 1.00 10.85 81 ILE A O 1
ATOM 556 N N . GLY A 1 70 ? 30.564 14.153 27.243 1.00 12.31 82 GLY A N 1
ATOM 557 C CA . GLY A 1 70 ? 31.109 15.244 28.083 1.00 13.78 82 GLY A CA 1
ATOM 558 C C . GLY A 1 70 ? 32.236 16.003 27.378 1.00 14.43 82 GLY A C 1
ATOM 559 O O . GLY A 1 70 ? 32.756 16.961 27.935 1.00 12.95 82 GLY A O 1
ATOM 560 N N . LYS A 1 71 ? 32.614 15.589 26.157 1.00 15.28 83 LYS A N 1
ATOM 561 C CA . LYS A 1 71 ? 33.669 16.273 25.378 1.00 16.37 83 LYS A CA 1
ATOM 562 C C . LYS A 1 71 ? 33.132 16.586 23.995 1.00 17.49 83 LYS A C 1
ATOM 563 O O . LYS A 1 71 ? 32.118 16.049 23.569 1.00 15.00 83 LYS A O 1
ATOM 569 N N . GLU A 1 72 ? 33.866 17.409 23.264 1.00 19.11 84 GLU A N 1
ATOM 570 C CA . GLU A 1 72 ? 33.425 17.798 21.962 1.00 21.69 84 GLU A CA 1
ATOM 571 C C . GLU A 1 72 ? 33.271 16.561 21.037 1.00 16.89 84 GLU A C 1
ATOM 572 O O . GLU A 1 72 ? 34.094 15.609 21.070 1.00 17.81 84 GLU A O 1
ATOM 578 N N . GLY A 1 73 ? 32.182 16.569 20.279 1.00 14.86 85 GLY A N 1
ATOM 579 C CA . GLY A 1 73 ? 31.929 15.559 19.207 1.00 12.76 85 GLY A CA 1
ATOM 580 C C . GLY A 1 73 ? 31.746 16.339 17.909 1.00 11.92 85 GLY A C 1
ATOM 581 O O . GLY A 1 73 ? 31.935 17.587 17.903 1.00 11.89 85 GLY A O 1
ATOM 582 N N . PHE A 1 74 ? 31.349 15.665 16.839 1.00 10.50 86 PHE A N 1
ATOM 583 C CA . PHE A 1 74 ? 31.306 16.323 15.546 1.00 10.35 86 PHE A CA 1
ATOM 584 C C . PHE A 1 74 ? 30.235 15.746 14.638 1.00 10.32 86 PHE A C 1
ATOM 585 O O . PHE A 1 74 ? 29.920 14.532 14.743 1.00 9.76 86 PHE A O 1
ATOM 593 N N . PHE A 1 75 ? 29.720 16.573 13.717 1.00 10.28 87 PHE A N 1
ATOM 594 C CA . PHE A 1 75 ? 28.834 16.071 12.654 1.00 10.62 87 PHE A CA 1
ATOM 595 C C . PHE A 1 75 ? 29.729 15.636 11.486 1.00 9.95 87 PHE A C 1
ATOM 596 O O . PHE A 1 75 ? 30.774 16.275 11.222 1.00 9.34 87 PHE A O 1
ATOM 604 N N . GLN A 1 76 ? 29.327 14.584 10.800 1.00 9.62 88 GLN A N 1
ATOM 605 C CA . GLN A 1 76 ? 30.094 14.091 9.655 1.00 10.05 88 GLN A CA 1
ATOM 606 C C . GLN A 1 76 ? 29.098 13.637 8.592 1.00 10.87 88 GLN A C 1
ATOM 607 O O . GLN A 1 76 ? 28.266 12.737 8.823 1.00 11.62 88 GLN A O 1
ATOM 613 N N . LYS A 1 77 ? 29.188 14.266 7.440 1.00 10.59 89 LYS A N 1
ATOM 614 C CA . LYS A 1 77 ? 28.383 13.891 6.285 1.00 12.89 89 LYS A CA 1
ATOM 615 C C . LYS A 1 77 ? 29.218 13.070 5.295 1.00 12.09 89 LYS A C 1
ATOM 616 O O . LYS A 1 77 ? 28.741 12.065 4.783 1.00 12.34 89 LYS A O 1
ATOM 622 N N . GLU A 1 78 ? 30.448 13.483 5.033 1.00 11.28 90 GLU A N 1
ATOM 623 C CA . GLU A 1 78 ? 31.301 12.705 4.098 1.00 11.98 90 GLU A CA 1
ATOM 624 C C . GLU A 1 78 ? 31.743 11.396 4.782 1.00 12.37 90 GLU A C 1
ATOM 625 O O . GLU A 1 78 ? 32.392 11.434 5.813 1.00 13.29 90 GLU A O 1
ATOM 631 N N . ALA A 1 79 ? 31.340 10.242 4.240 1.00 11.07 91 ALA A N 1
ATOM 632 C CA . ALA A 1 79 ? 31.769 8.953 4.763 1.00 11.10 91 ALA A CA 1
ATOM 633 C C . ALA A 1 79 ? 33.293 8.888 4.927 1.00 11.24 91 ALA A C 1
ATOM 634 O O . ALA A 1 79 ? 34.057 9.426 4.118 1.00 9.45 91 ALA A O 1
ATOM 636 N N . SER A 1 80 ? 33.736 8.187 5.974 1.00 10.63 92 SER A N 1
ATOM 637 C CA . SER A 1 80 ? 35.169 8.038 6.205 1.00 11.40 92 SER A CA 1
ATOM 638 C C . SER A 1 80 ? 35.755 7.142 5.120 1.00 11.60 92 SER A C 1
ATOM 639 O O . SER A 1 80 ? 35.200 6.059 4.861 1.00 10.82 92 SER A O 1
ATOM 642 N N . ASP A 1 81 ? 36.895 7.542 4.557 1.00 12.13 93 ASP A N 1
ATOM 643 C CA . ASP A 1 81 ? 37.672 6.689 3.606 1.00 13.11 93 ASP A CA 1
ATOM 644 C C . ASP A 1 81 ? 37.944 5.309 4.154 1.00 12.57 93 ASP A C 1
ATOM 645 O O . ASP A 1 81 ? 38.068 4.350 3.372 1.00 11.80 93 ASP A O 1
ATOM 650 N N . TYR A 1 82 ? 38.091 5.201 5.485 1.00 11.09 94 TYR A N 1
ATOM 651 C CA . TYR A 1 82 ? 38.402 3.900 6.132 1.00 11.20 94 TYR A CA 1
ATOM 652 C C . TYR A 1 82 ? 37.190 3.019 6.460 1.00 10.66 94 TYR A C 1
ATOM 653 O O . TYR A 1 82 ? 37.355 1.894 6.887 1.00 10.72 94 TYR A O 1
ATOM 662 N N . PHE A 1 83 ? 35.976 3.503 6.278 1.00 10.07 95 PHE A N 1
ATOM 663 C CA . PHE A 1 83 ? 34.812 2.594 6.421 1.00 9.79 95 PHE A CA 1
ATOM 664 C C . PHE A 1 83 ? 34.938 1.458 5.388 1.00 9.71 95 PHE A C 1
ATOM 665 O O . PHE A 1 83 ? 35.252 1.751 4.231 1.00 9.97 95 PHE A O 1
ATOM 673 N N . PRO A 1 84 ? 34.676 0.174 5.780 1.00 10.08 96 PRO A N 1
ATOM 674 C CA . PRO A 1 84 ? 34.755 -0.941 4.833 1.00 10.12 96 PRO A CA 1
ATOM 675 C C . PRO A 1 84 ? 33.825 -0.725 3.661 1.00 10.11 96 PRO A C 1
ATOM 676 O O . PRO A 1 84 ? 32.808 -0.009 3.769 1.00 9.83 96 PRO A O 1
ATOM 680 N N . ASP A 1 85 ? 34.168 -1.314 2.529 1.00 10.52 97 ASP A N 1
ATOM 681 C CA . ASP A 1 85 ? 33.411 -1.141 1.310 1.00 11.78 97 ASP A CA 1
ATOM 682 C C . ASP A 1 85 ? 31.986 -1.693 1.408 1.00 11.51 97 ASP A C 1
ATOM 683 O O . ASP A 1 85 ? 31.129 -1.309 0.648 1.00 12.35 97 ASP A O 1
ATOM 688 N N . TRP A 1 86 ? 31.720 -2.613 2.331 1.00 11.06 98 TRP A N 1
ATOM 689 C CA . TRP A 1 86 ? 30.334 -3.085 2.493 1.00 12.17 98 TRP A CA 1
ATOM 690 C C . TRP A 1 86 ? 29.387 -2.072 3.209 1.00 12.90 98 TRP A C 1
ATOM 691 O O . TRP A 1 86 ? 28.178 -2.255 3.251 1.00 15.38 98 TRP A O 1
ATOM 702 N N . VAL A 1 87 ? 29.930 -0.996 3.776 1.00 12.34 99 VAL A N 1
ATOM 703 C CA . VAL A 1 87 ? 29.120 0.123 4.273 1.00 11.51 99 VAL A CA 1
ATOM 704 C C . VAL A 1 87 ? 28.716 0.933 3.024 1.00 11.73 99 VAL A C 1
ATOM 705 O O . VAL A 1 87 ? 29.552 1.550 2.377 1.00 10.16 99 VAL A O 1
ATOM 709 N N . HIS A 1 88 ? 27.431 0.914 2.676 1.00 11.56 100 HIS A N 1
ATOM 710 C CA . HIS A 1 88 ? 26.997 1.577 1.455 1.00 13.39 100 HIS A CA 1
ATOM 711 C C . HIS A 1 88 ? 27.207 3.095 1.536 1.00 13.35 100 HIS A C 1
ATOM 712 O O . HIS A 1 88 ? 27.064 3.698 2.598 1.00 12.76 100 HIS A O 1
ATOM 719 N N . ARG A 1 89 ? 27.613 3.704 0.435 1.00 13.66 101 ARG A N 1
ATOM 720 C CA . ARG A 1 89 ? 27.625 5.171 0.319 1.00 15.22 101 ARG A CA 1
ATOM 721 C C . ARG A 1 89 ? 26.635 5.605 -0.741 1.00 15.42 101 ARG A C 1
ATOM 722 O O . ARG A 1 89 ? 26.425 4.893 -1.733 1.00 16.63 101 ARG A O 1
ATOM 730 N N . ALA A 1 90 ? 26.025 6.750 -0.512 1.00 14.54 102 ALA A N 1
ATOM 731 C CA . ALA A 1 90 ? 25.191 7.449 -1.499 1.00 15.27 102 ALA A CA 1
ATOM 732 C C . ALA A 1 90 ? 26.013 8.609 -2.098 1.00 16.73 102 ALA A C 1
ATOM 733 O O . ALA A 1 90 ? 26.645 9.393 -1.352 1.00 15.87 102 ALA A O 1
ATOM 735 N N . THR A 1 91 ? 25.994 8.704 -3.422 1.00 15.10 103 THR A N 1
ATOM 736 C CA . THR A 1 91 ? 26.608 9.796 -4.139 1.00 17.64 103 THR A CA 1
ATOM 737 C C . THR A 1 91 ? 25.621 10.957 -4.354 1.00 17.63 103 THR A C 1
ATOM 738 O O . THR A 1 91 ? 24.557 10.788 -4.965 1.00 17.18 103 THR A O 1
ATOM 742 N N . LEU A 1 92 ? 25.939 12.096 -3.777 1.00 16.63 104 LEU A N 1
ATOM 743 C CA . LEU A 1 92 ? 24.989 13.219 -3.784 1.00 19.95 104 LEU A CA 1
ATOM 744 C C . LEU A 1 92 ? 25.640 14.434 -4.458 1.00 22.42 104 LEU A C 1
ATOM 745 O O . LEU A 1 92 ? 26.825 14.722 -4.229 1.00 21.11 104 LEU A O 1
ATOM 750 N N . GLU A 1 93 ? 24.875 15.128 -5.302 1.00 27.52 105 GLU A N 1
ATOM 751 C CA . GLU A 1 93 ? 25.357 16.346 -5.931 1.00 32.04 105 GLU A CA 1
ATOM 752 C C . GLU A 1 93 ? 24.988 17.498 -5.019 1.00 32.93 105 GLU A C 1
ATOM 753 O O . GLU A 1 93 ? 23.810 17.695 -4.696 1.00 31.54 105 GLU A O 1
ATOM 759 N N . LEU A 1 94 ? 26.028 18.202 -4.558 1.00 37.24 106 LEU A N 1
ATOM 760 C CA . LEU A 1 94 ? 25.925 19.421 -3.761 1.00 40.34 106 LEU A CA 1
ATOM 761 C C . LEU A 1 94 ? 25.443 20.613 -4.636 1.00 43.00 106 LEU A C 1
ATOM 762 O O . LEU A 1 94 ? 25.993 20.833 -5.720 1.00 45.67 106 LEU A O 1
ATOM 767 N N . GLY A 1 95 ? 24.429 21.366 -4.181 1.00 43.13 107 GLY A N 1
ATOM 768 C CA . GLY A 1 95 ? 23.961 22.590 -4.890 1.00 39.67 107 GLY A CA 1
ATOM 769 C C . GLY A 1 95 ? 25.110 23.550 -5.191 1.00 40.73 107 GLY A C 1
ATOM 770 O O . GLY A 1 95 ? 25.107 24.274 -6.200 1.00 34.19 107 GLY A O 1
ATOM 771 N N . LYS A 1 96 ? 26.088 23.555 -4.282 1.00 44.75 108 LYS A N 1
ATOM 772 C CA . LYS A 1 96 ? 27.390 24.204 -4.447 1.00 46.00 108 LYS A CA 1
ATOM 773 C C . LYS A 1 96 ? 27.986 23.947 -5.866 1.00 47.30 108 LYS A C 1
ATOM 774 O O . LYS A 1 96 ? 28.493 24.871 -6.533 1.00 45.34 108 LYS A O 1
ATOM 780 N N . GLY A 1 97 ? 27.867 22.697 -6.324 1.00 41.19 109 GLY A N 1
ATOM 781 C CA . GLY A 1 97 ? 28.791 22.105 -7.301 1.00 41.73 109 GLY A CA 1
ATOM 782 C C . GLY A 1 97 ? 29.587 20.977 -6.623 1.00 41.60 109 GLY A C 1
ATOM 783 O O . GLY A 1 97 ? 29.916 21.035 -5.419 1.00 42.86 109 GLY A O 1
ATOM 784 N N . GLY A 1 98 ? 29.890 19.942 -7.388 1.00 40.11 110 GLY A N 1
ATOM 785 C CA . GLY A 1 98 ? 30.653 18.809 -6.853 1.00 39.92 110 GLY A CA 1
ATOM 786 C C . GLY A 1 98 ? 29.739 17.799 -6.152 1.00 38.50 110 GLY A C 1
ATOM 787 O O . GLY A 1 98 ? 28.496 17.932 -6.162 1.00 36.49 110 GLY A O 1
ATOM 788 N N . ILE A 1 99 ? 30.372 16.808 -5.522 1.00 37.11 111 ILE A N 1
ATOM 789 C CA . ILE A 1 99 ? 29.675 15.627 -5.018 1.00 31.01 111 ILE A CA 1
ATOM 790 C C . ILE A 1 99 ? 30.022 15.331 -3.556 1.00 28.31 111 ILE A C 1
ATOM 791 O O . ILE A 1 99 ? 31.122 15.620 -3.090 1.00 26.03 111 ILE A O 1
ATOM 796 N N . GLN A 1 100 ? 29.087 14.717 -2.841 1.00 23.19 112 GLN A N 1
ATOM 797 C CA . GLN A 1 100 ? 29.365 14.269 -1.467 1.00 21.09 112 GLN A CA 1
ATOM 798 C C . GLN A 1 100 ? 29.028 12.761 -1.349 1.00 19.39 112 GLN A C 1
ATOM 799 O O . GLN A 1 100 ? 28.044 12.306 -1.958 1.00 20.66 112 GLN A O 1
ATOM 805 N N . HIS A 1 101 ? 29.807 11.981 -0.611 1.00 16.35 113 HIS A N 1
ATOM 806 C CA . HIS A 1 101 ? 29.427 10.577 -0.447 1.00 16.16 113 HIS A CA 1
ATOM 807 C C . HIS A 1 101 ? 29.002 10.369 1.012 1.00 14.88 113 HIS A C 1
ATOM 808 O O . HIS A 1 101 ? 29.867 10.394 1.895 1.00 12.32 113 HIS A O 1
ATOM 815 N N . GLN A 1 102 ? 27.680 10.211 1.257 1.00 12.29 114 GLN A N 1
ATOM 816 C CA . GLN A 1 102 ? 27.196 9.930 2.647 1.00 11.00 114 GLN A CA 1
ATOM 817 C C . GLN A 1 102 ? 26.981 8.439 2.873 1.00 10.07 114 GLN A C 1
ATOM 818 O O . GLN A 1 102 ? 26.721 7.721 1.940 1.00 9.85 114 GLN A O 1
ATOM 824 N N . VAL A 1 103 ? 27.140 7.974 4.111 1.00 9.57 115 VAL A N 1
ATOM 825 C CA . VAL A 1 103 ? 26.772 6.636 4.500 1.00 9.92 115 VAL A CA 1
ATOM 826 C C . VAL A 1 103 ? 25.297 6.415 4.245 1.00 9.47 115 VAL A C 1
ATOM 827 O O . VAL A 1 103 ? 24.489 7.334 4.427 1.00 9.41 115 VAL A O 1
ATOM 831 N N . VAL A 1 104 ? 24.948 5.171 3.939 1.00 9.54 116 VAL A N 1
ATOM 832 C CA . VAL A 1 104 ? 23.544 4.718 3.935 1.00 9.05 116 VAL A CA 1
ATOM 833 C C . VAL A 1 104 ? 23.572 3.486 4.808 1.00 9.23 116 VAL A C 1
ATOM 834 O O . VAL A 1 104 ? 24.404 2.610 4.600 1.00 9.59 116 VAL A O 1
ATOM 838 N N . CYS A 1 105 ? 22.681 3.422 5.808 1.00 9.19 117 CYS A N 1
ATOM 839 C CA . CYS A 1 105 ? 22.780 2.319 6.746 1.00 10.11 117 CYS A CA 1
ATOM 840 C C . CYS A 1 105 ? 21.783 1.262 6.318 1.00 10.66 117 CYS A C 1
ATOM 841 O O . CYS A 1 105 ? 20.608 1.304 6.738 1.00 10.14 117 CYS A O 1
ATOM 844 N N . ASP A 1 106 ? 22.246 0.299 5.522 1.00 10.17 118 ASP A N 1
ATOM 845 C CA . ASP A 1 106 ? 21.299 -0.615 4.896 1.00 10.77 118 ASP A CA 1
ATOM 846 C C . ASP A 1 106 ? 21.115 -1.929 5.644 1.00 10.77 118 ASP A C 1
ATOM 847 O O . ASP A 1 106 ? 20.290 -2.735 5.254 1.00 9.70 118 ASP A O 1
ATOM 852 N N . ASP A 1 107 ? 21.844 -2.133 6.731 1.00 10.37 119 ASP A N 1
ATOM 853 C CA . ASP A 1 107 ? 21.726 -3.428 7.407 1.00 11.41 119 ASP A CA 1
ATOM 854 C C . ASP A 1 107 ? 22.248 -3.348 8.820 1.00 9.98 119 ASP A C 1
ATOM 855 O O . ASP A 1 107 ?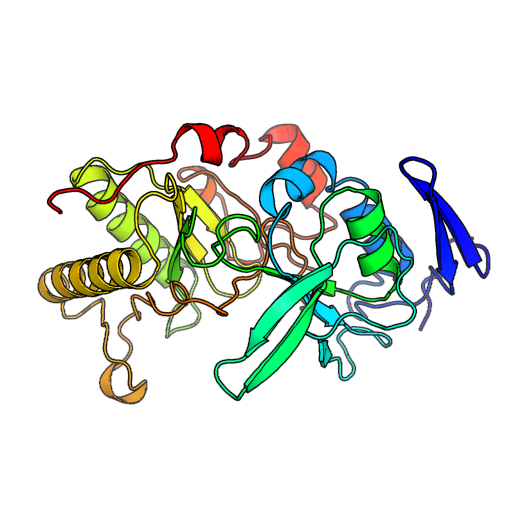 22.857 -2.343 9.206 1.00 9.99 119 ASP A O 1
ATOM 860 N N . ALA A 1 108 ? 22.075 -4.421 9.573 1.00 9.05 120 ALA A N 1
ATOM 861 C CA . ALA A 1 108 ? 22.503 -4.411 10.996 1.00 8.34 120 ALA A CA 1
ATOM 862 C C . ALA A 1 108 ? 24.027 -4.311 11.172 1.00 8.14 120 ALA A C 1
ATOM 863 O O . ALA A 1 108 ? 24.479 -3.598 12.072 1.00 7.33 120 ALA A O 1
ATOM 865 N N . ALA A 1 109 ? 24.801 -5.005 10.305 1.00 7.13 121 ALA A N 1
ATOM 866 C CA . ALA A 1 109 ? 26.262 -4.877 10.340 1.00 6.77 121 ALA A CA 1
ATOM 867 C C . ALA A 1 109 ? 26.706 -3.418 10.259 1.00 6.83 121 ALA A C 1
ATOM 868 O O . ALA A 1 109 ? 27.581 -3.014 11.001 1.00 6.78 121 ALA A O 1
ATOM 870 N N . THR A 1 110 ? 26.116 -2.674 9.330 1.00 6.79 122 THR A N 1
ATOM 871 C CA . THR A 1 110 ? 26.488 -1.295 9.119 1.00 6.48 122 THR A CA 1
ATOM 872 C C . THR A 1 110 ? 26.137 -0.523 10.358 1.00 6.32 122 THR A C 1
ATOM 873 O O . THR A 1 110 ? 26.942 0.256 10.795 1.00 6.34 122 THR A O 1
ATOM 877 N N . LEU A 1 111 ? 24.907 -0.671 10.866 1.00 6.15 123 LEU A N 1
ATOM 878 C CA . LEU A 1 111 ? 24.517 0.057 12.068 1.00 6.07 123 LEU A CA 1
ATOM 879 C C . LEU A 1 111 ? 25.507 -0.202 13.233 1.00 6.23 123 LEU A C 1
ATOM 880 O O . LEU A 1 111 ? 25.970 0.718 13.933 1.00 5.84 123 LEU A O 1
ATOM 885 N N . VAL A 1 112 ? 25.771 -1.479 13.504 1.00 6.65 124 VAL A N 1
ATOM 886 C CA . VAL A 1 112 ? 26.709 -1.836 14.590 1.00 6.85 124 VAL A CA 1
ATOM 887 C C . VAL A 1 112 ? 28.111 -1.258 14.319 1.00 7.30 124 VAL A C 1
ATOM 888 O O . VAL A 1 112 ? 28.754 -0.696 15.240 1.00 6.65 124 VAL A O 1
ATOM 892 N N . TYR A 1 113 ? 28.620 -1.437 13.091 1.00 7.37 125 TYR A N 1
ATOM 893 C CA . TYR A 1 113 ? 29.949 -0.835 12.769 1.00 8.01 125 TYR A CA 1
ATOM 894 C C . TYR A 1 113 ? 30.002 0.699 13.046 1.00 7.61 125 TYR A C 1
ATOM 895 O O . TYR A 1 113 ? 30.997 1.221 13.614 1.00 7.50 125 TYR A O 1
ATOM 904 N N . LEU A 1 114 ? 28.972 1.446 12.632 1.00 7.73 126 LEU A N 1
ATOM 905 C CA . LEU A 1 114 ? 28.942 2.932 12.862 1.00 7.27 126 LEU A CA 1
ATOM 906 C C . LEU A 1 114 ? 28.949 3.255 14.365 1.00 7.42 126 LEU A C 1
ATOM 907 O O . LEU A 1 114 ? 29.694 4.172 14.802 1.00 6.77 126 LEU A O 1
ATOM 912 N N . ALA A 1 115 ? 28.170 2.490 15.153 1.00 7.55 127 ALA A N 1
ATOM 913 C CA . ALA A 1 115 ? 28.248 2.611 16.651 1.00 7.78 127 ALA A CA 1
ATOM 914 C C . ALA A 1 115 ? 29.686 2.360 17.158 1.00 8.34 127 ALA A C 1
ATOM 915 O O . ALA A 1 115 ? 30.171 3.052 18.069 1.00 7.69 127 ALA A O 1
ATOM 917 N N . SER A 1 116 ? 30.372 1.361 16.589 1.00 8.80 128 SER A N 1
ATOM 918 C CA . SER A 1 116 ? 31.768 1.007 17.043 1.00 9.05 128 SER A CA 1
ATOM 919 C C . SER A 1 116 ? 32.733 2.128 16.669 1.00 9.14 128 SER A C 1
ATOM 920 O O . SER A 1 116 ? 33.820 2.258 17.289 1.00 9.82 128 SER A O 1
ATOM 923 N N . GLN A 1 117 ? 32.327 2.917 15.681 1.00 8.55 129 GLN A N 1
ATOM 924 C CA . GLN A 1 117 ? 33.101 4.123 15.255 1.00 9.38 129 GLN A CA 1
ATOM 925 C C . GLN A 1 117 ? 32.656 5.385 16.026 1.00 9.31 129 GLN A C 1
ATOM 926 O O . GLN A 1 117 ? 32.928 6.511 15.586 1.00 11.03 129 GLN A O 1
ATOM 932 N N . ALA A 1 118 ? 31.957 5.192 17.142 1.00 8.89 130 ALA A N 1
ATOM 933 C CA . ALA A 1 118 ? 31.563 6.278 18.094 1.00 8.45 130 ALA A CA 1
ATOM 934 C C . ALA A 1 118 ? 30.455 7.168 17.543 1.00 8.29 130 ALA A C 1
ATOM 935 O O . ALA A 1 118 ? 30.247 8.277 18.074 1.00 7.47 130 ALA A O 1
ATOM 937 N N . MET A 1 119 ? 29.763 6.721 16.471 1.00 7.57 131 MET A N 1
ATOM 938 C CA . MET A 1 119 ? 28.458 7.354 16.187 1.00 7.60 131 MET A CA 1
ATOM 939 C C . MET A 1 119 ? 27.466 7.162 17.367 1.00 7.70 131 MET A C 1
ATOM 940 O O . MET A 1 119 ? 27.029 6.036 17.673 1.00 7.92 131 MET A O 1
ATOM 945 N N . ILE A 1 120 ? 27.116 8.260 18.012 1.00 7.46 132 ILE A N 1
ATOM 946 C CA . ILE A 1 120 ? 25.999 8.233 18.973 1.00 8.25 132 ILE A CA 1
ATOM 947 C C . ILE A 1 120 ? 24.646 8.440 18.281 1.00 7.87 132 ILE A C 1
ATOM 948 O O . ILE A 1 120 ? 23.742 7.582 18.400 1.00 7.80 132 ILE A O 1
ATOM 953 N N . THR A 1 121 ? 24.513 9.536 17.544 1.00 7.46 133 THR A N 1
ATOM 954 C CA . THR A 1 121 ? 23.216 9.891 16.932 1.00 7.54 133 THR A CA 1
ATOM 955 C C . THR A 1 121 ? 23.296 9.859 15.399 1.00 7.70 133 THR A C 1
ATOM 956 O O . THR A 1 121 ? 24.194 10.505 14.786 1.00 8.71 133 THR A O 1
ATOM 960 N N . PRO A 1 122 ? 22.389 9.104 14.782 1.00 7.49 134 PRO A N 1
ATOM 961 C CA . PRO A 1 122 ? 22.265 9.132 13.316 1.00 7.69 134 PRO A CA 1
ATOM 962 C C . PRO A 1 122 ? 21.194 10.116 12.934 1.00 7.71 134 PRO A C 1
ATOM 963 O O . PRO A 1 122 ? 20.116 10.176 13.602 1.00 7.50 134 PRO A O 1
ATOM 967 N N . HIS A 1 123 ? 21.445 10.841 11.847 1.00 7.51 135 HIS A N 1
ATOM 968 C CA . HIS A 1 123 ? 20.460 11.792 11.372 1.00 7.86 135 HIS A CA 1
ATOM 969 C C . HIS A 1 123 ? 20.224 11.403 9.898 1.00 8.18 135 HIS A C 1
ATOM 970 O O . HIS A 1 123 ? 21.199 11.290 9.125 1.00 8.62 135 HIS A O 1
ATOM 977 N N . VAL A 1 124 ? 18.974 11.212 9.500 1.00 7.11 136 VAL A N 1
ATOM 978 C CA . VAL A 1 124 ? 18.735 10.669 8.166 1.00 6.72 136 VAL A CA 1
ATOM 979 C C . VAL A 1 124 ? 17.836 11.586 7.337 1.00 6.85 136 VAL A C 1
ATOM 980 O O . VAL A 1 124 ? 16.975 12.335 7.874 1.00 6.27 136 VAL A O 1
ATOM 984 N N . PHE A 1 125 ? 18.013 11.507 6.012 1.00 7.04 137 PHE A N 1
ATOM 985 C CA . PHE A 1 125 ? 17.075 12.181 5.091 1.00 7.20 137 PHE A CA 1
ATOM 986 C C . PHE A 1 125 ? 15.660 11.605 5.250 1.00 7.37 137 PHE A C 1
ATOM 987 O O . PHE A 1 125 ? 15.454 10.440 5.653 1.00 7.41 137 PHE A O 1
ATOM 995 N N . LEU A 1 126 ? 14.693 12.431 4.862 1.00 7.47 138 LEU A N 1
ATOM 996 C CA . LEU A 1 126 ? 13.278 12.078 4.731 1.00 7.77 138 LEU A CA 1
ATOM 997 C C . LEU A 1 126 ? 12.979 11.352 3.423 1.00 7.71 138 LEU A C 1
ATOM 998 O O . LEU A 1 126 ? 11.841 11.085 3.103 1.00 8.56 138 LEU A O 1
ATOM 1003 N N . SER A 1 127 ? 14.011 11.021 2.659 1.00 8.10 139 SER A N 1
ATOM 1004 C CA . SER A 1 127 ? 13.881 10.314 1.376 1.00 8.41 139 SER A CA 1
ATOM 1005 C C . SER A 1 127 ? 14.942 9.208 1.360 1.00 8.48 139 SER A C 1
ATOM 1006 O O . SER A 1 127 ? 15.884 9.213 2.184 1.00 8.13 139 SER A O 1
ATOM 1009 N N . ARG A 1 128 ? 14.779 8.302 0.402 1.00 8.63 140 ARG A N 1
ATOM 1010 C CA . ARG A 1 128 ? 15.749 7.247 0.122 1.00 9.56 140 ARG A CA 1
ATOM 1011 C C . ARG A 1 128 ? 16.498 7.480 -1.213 1.00 9.60 140 ARG A C 1
ATOM 1012 O O . ARG A 1 128 ? 15.972 8.098 -2.137 1.00 8.54 140 ARG A O 1
ATOM 1020 N N . ILE A 1 129 ? 17.720 6.970 -1.290 1.00 9.97 141 ILE A N 1
ATOM 1021 C CA . ILE A 1 129 ? 18.647 7.330 -2.364 1.00 10.95 141 ILE A CA 1
ATOM 1022 C C . ILE A 1 129 ? 18.186 6.912 -3.793 1.00 11.90 141 ILE A C 1
ATOM 1023 O O . ILE A 1 129 ? 18.660 7.456 -4.789 1.00 11.24 141 ILE A O 1
ATOM 1028 N N . A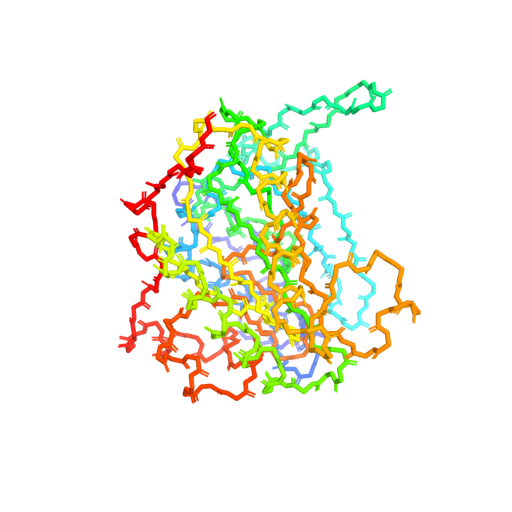SP A 1 130 ? 17.306 5.933 -3.915 1.00 11.95 142 ASP A N 1
ATOM 1029 C CA . ASP A 1 130 ? 16.849 5.533 -5.235 1.00 12.14 142 ASP A CA 1
ATOM 1030 C C . ASP A 1 130 ? 15.856 6.528 -5.837 1.00 12.43 142 ASP A C 1
ATOM 1031 O O . ASP A 1 130 ? 15.561 6.489 -7.037 1.00 11.99 142 ASP A O 1
ATOM 1036 N N . LYS A 1 131 ? 15.346 7.454 -5.014 1.00 12.49 143 LYS A N 1
ATOM 1037 C CA . LYS A 1 131 ? 14.458 8.509 -5.511 1.00 12.40 143 LYS A CA 1
ATOM 1038 C C . LYS A 1 131 ? 14.625 9.666 -4.502 1.00 11.34 143 LYS A C 1
ATOM 1039 O O . LYS A 1 131 ? 13.705 10.012 -3.751 1.00 10.76 143 LYS A O 1
ATOM 1045 N N . VAL A 1 132 ? 15.813 10.278 -4.516 1.00 10.45 144 VAL A N 1
ATOM 1046 C CA . VAL A 1 132 ? 16.300 11.095 -3.391 1.00 10.37 144 VAL A CA 1
ATOM 1047 C C . VAL A 1 132 ? 15.554 12.449 -3.237 1.00 10.28 144 VAL A C 1
ATOM 1048 O O . VAL A 1 132 ? 15.640 13.072 -2.149 1.00 9.76 144 VAL A O 1
ATOM 1052 N N . HIS A 1 133 ? 14.850 12.923 -4.283 1.00 9.50 145 HIS A N 1
ATOM 1053 C CA . HIS A 1 133 ? 14.033 14.162 -4.149 1.00 9.59 145 HIS A CA 1
ATOM 1054 C C . HIS A 1 133 ? 12.541 13.911 -3.844 1.00 9.56 145 HIS A C 1
ATOM 1055 O O . HIS A 1 133 ? 11.702 14.866 -3.845 1.00 10.02 145 HIS A O 1
ATOM 1062 N N . TYR A 1 134 ? 12.190 12.656 -3.566 1.00 9.34 146 TYR A N 1
ATOM 1063 C CA . TYR A 1 134 ? 10.790 12.213 -3.418 1.00 9.65 146 TYR A CA 1
ATOM 1064 C C . TYR A 1 134 ? 10.620 11.554 -2.037 1.00 8.80 146 TYR A C 1
ATOM 1065 O O . TYR A 1 134 ? 10.877 10.325 -1.862 1.00 8.97 146 TYR A O 1
ATOM 1074 N N . PRO A 1 135 ? 10.210 12.353 -1.032 1.00 8.48 147 PRO A N 1
ATOM 1075 C CA . PRO A 1 135 ? 10.223 11.802 0.348 1.00 7.64 147 PRO A CA 1
ATOM 1076 C C . PRO A 1 135 ? 9.211 10.697 0.589 1.00 7.99 147 PRO A C 1
ATOM 1077 O O . PRO A 1 135 ? 8.112 10.707 -0.002 1.00 8.05 147 PRO A O 1
ATOM 1081 N N . ASP A 1 136 ? 9.532 9.782 1.495 1.00 8.03 148 ASP A N 1
ATOM 1082 C CA . ASP A 1 136 ? 8.488 8.868 1.998 1.00 7.98 148 ASP A CA 1
ATOM 1083 C C . ASP A 1 136 ? 8.059 9.267 3.451 1.00 7.76 148 ASP A C 1
ATOM 1084 O O . ASP A 1 136 ? 7.361 8.514 4.104 1.00 7.87 148 ASP A O 1
ATOM 1089 N N . ARG A 1 137 ? 8.452 10.441 3.913 1.00 7.53 149 ARG A N 1
ATOM 1090 C CA . ARG A 1 137 ? 8.047 10.935 5.236 1.00 8.10 149 ARG A CA 1
ATOM 1091 C C . ARG A 1 137 ? 7.760 12.456 5.080 1.00 8.00 149 ARG A C 1
ATOM 1092 O O . ARG A 1 137 ? 8.541 13.168 4.465 1.00 8.15 149 ARG A O 1
ATOM 1100 N N . LEU A 1 138 ? 6.665 12.913 5.679 1.00 8.16 150 LEU A N 1
ATOM 1101 C CA . LEU A 1 138 ? 6.397 14.319 5.922 1.00 8.56 150 LEU A CA 1
ATOM 1102 C C . LEU A 1 138 ? 6.572 14.524 7.429 1.00 8.69 150 LEU A C 1
ATOM 1103 O O . LEU A 1 138 ? 5.911 13.817 8.213 1.00 7.64 150 LEU A O 1
ATOM 1108 N N . ILE A 1 139 ? 7.461 15.448 7.854 1.00 8.63 151 ILE A N 1
ATOM 1109 C CA . ILE A 1 139 ? 7.657 15.638 9.291 1.00 9.17 151 ILE A CA 1
ATOM 1110 C C . ILE A 1 139 ? 7.217 17.024 9.751 1.00 9.01 151 ILE A C 1
ATOM 1111 O O . ILE A 1 139 ? 7.620 18.028 9.148 1.00 8.32 151 ILE A O 1
ATOM 1116 N N . PHE A 1 140 ? 6.455 17.081 10.848 1.00 9.03 152 PHE A N 1
ATOM 1117 C CA . PHE A 1 140 ? 6.356 18.330 11.598 1.00 9.26 152 PHE A CA 1
ATOM 1118 C C . PHE A 1 140 ? 7.181 18.144 12.858 1.00 9.40 152 PHE A C 1
ATOM 1119 O O . PHE A 1 140 ? 6.920 17.214 13.633 1.00 9.21 152 PHE A O 1
ATOM 1127 N N . ASP A 1 141 ? 8.154 19.027 13.038 1.00 9.40 153 ASP A N 1
ATOM 1128 C CA . ASP A 1 141 ? 9.174 18.917 14.090 1.00 11.01 153 ASP A CA 1
ATOM 1129 C C . ASP A 1 141 ? 8.789 19.877 15.217 1.00 10.52 153 ASP A C 1
ATOM 1130 O O . ASP A 1 141 ? 8.860 21.102 15.030 1.00 10.44 153 ASP A O 1
ATOM 1135 N N . LEU A 1 142 ? 8.351 19.345 16.358 1.00 9.28 154 LEU A N 1
ATOM 1136 C CA . LEU A 1 142 ? 7.728 20.211 17.360 1.00 8.68 154 LEU A CA 1
ATOM 1137 C C . LEU A 1 142 ? 8.640 20.342 18.578 1.00 8.84 154 LEU A C 1
ATOM 1138 O O . LEU A 1 142 ? 9.026 19.332 19.175 1.00 7.95 154 LEU A O 1
ATOM 1143 N N A ASP A 1 143 ? 8.997 21.561 18.928 0.50 9.07 155 ASP A N 1
ATOM 1144 N N B ASP A 1 143 ? 8.944 21.578 18.974 0.50 8.80 155 ASP A N 1
ATOM 1145 C CA A ASP A 1 143 ? 9.697 21.760 20.183 0.50 9.99 155 ASP A CA 1
ATOM 1146 C CA B ASP A 1 143 ? 9.868 21.879 20.093 0.50 9.51 155 ASP A CA 1
ATOM 1147 C C A ASP A 1 143 ? 8.911 22.773 20.970 0.50 9.85 155 ASP A C 1
ATOM 1148 C C B ASP A 1 143 ? 9.186 22.952 21.000 0.50 9.49 155 ASP A C 1
ATOM 1149 O O A ASP A 1 143 ? 8.222 23.600 20.365 0.50 10.01 155 ASP A O 1
ATOM 1150 O O B ASP A 1 143 ? 8.866 24.036 20.503 0.50 9.54 155 ASP A O 1
ATOM 1159 N N . PRO A 1 144 ? 8.941 22.656 22.315 1.00 9.99 156 PRO A N 1
ATOM 1160 C CA . PRO A 1 144 ? 8.112 23.578 23.121 1.00 9.97 156 PRO A CA 1
ATOM 1161 C C . PRO A 1 144 ? 8.919 24.857 23.405 1.00 10.51 156 PRO A C 1
ATOM 1162 O O . PRO A 1 144 ? 10.042 24.758 23.865 1.00 10.65 156 PRO A O 1
ATOM 1166 N N . PRO A 1 145 ? 8.356 26.056 23.167 1.00 11.02 157 PRO A N 1
ATOM 1167 C CA . PRO A 1 145 ? 9.111 27.317 23.423 1.00 11.16 157 PRO A CA 1
ATOM 1168 C C . PRO A 1 145 ? 9.391 27.527 24.921 1.00 11.02 157 PRO A C 1
ATOM 1169 O O . PRO A 1 145 ? 10.265 28.334 25.279 1.00 11.17 157 PRO A O 1
ATOM 1173 N N . ASP A 1 146 ? 8.649 26.817 25.765 1.00 11.16 158 ASP A N 1
ATOM 1174 C CA . ASP A 1 146 ? 8.771 26.929 27.228 1.00 12.32 158 ASP A CA 1
ATOM 1175 C C . ASP A 1 146 ? 9.464 25.697 27.843 1.00 14.47 158 ASP A C 1
ATOM 1176 O O . ASP A 1 146 ? 9.514 25.551 29.098 1.00 15.22 158 ASP A O 1
ATOM 1181 N N . ASN A 1 147 ? 10.001 24.805 27.012 1.00 16.56 159 ASN A N 1
ATOM 1182 C CA . ASN A 1 147 ? 10.659 23.624 27.587 1.00 21.53 159 ASN A CA 1
ATOM 1183 C C . ASN A 1 147 ? 9.708 22.839 28.537 1.00 22.09 159 ASN A C 1
ATOM 1184 O O . ASN A 1 147 ? 10.110 22.338 29.597 1.00 23.51 159 ASN A O 1
ATOM 1189 N N . ASN A 1 148 ? 8.434 22.779 28.197 1.00 18.33 160 ASN A N 1
ATOM 1190 C CA . ASN A 1 148 ? 7.495 22.021 29.025 1.00 16.18 160 ASN A CA 1
ATOM 1191 C C . ASN A 1 148 ? 6.928 20.964 28.061 1.00 14.35 160 ASN A C 1
ATOM 1192 O O . ASN A 1 148 ? 6.406 21.296 27.009 1.00 12.10 160 ASN A O 1
ATOM 1197 N N . PHE A 1 149 ? 7.051 19.699 28.410 1.00 12.82 161 PHE A N 1
ATOM 1198 C CA . PHE A 1 149 ? 6.542 18.649 27.532 1.00 11.06 161 PHE A CA 1
ATOM 1199 C C . PHE A 1 149 ? 5.048 18.763 27.205 1.00 11.31 161 PHE A C 1
ATOM 1200 O O . PHE A 1 149 ? 4.629 18.406 26.074 1.00 10.94 161 PHE A O 1
ATOM 1208 N N . GLU A 1 150 ? 4.232 19.167 28.176 1.00 10.45 162 GLU A N 1
ATOM 1209 C CA . GLU A 1 150 ? 2.780 19.215 27.923 1.00 10.30 162 GLU A CA 1
ATOM 1210 C C . GLU A 1 150 ? 2.502 20.155 26.746 1.00 10.02 162 GLU A C 1
ATOM 1211 O O . GLU A 1 150 ? 1.572 19.952 26.007 1.00 9.51 162 GLU A O 1
ATOM 1217 N N . THR A 1 151 ? 3.327 21.189 26.580 1.00 9.71 163 THR A N 1
ATOM 1218 C CA . THR A 1 151 ? 3.149 22.133 25.464 1.00 9.72 163 THR A CA 1
ATOM 1219 C C . THR A 1 151 ? 3.269 21.465 24.100 1.00 9.68 163 THR A C 1
ATOM 1220 O O . THR A 1 151 ? 2.477 21.706 23.186 1.00 9.19 163 THR A O 1
ATOM 1224 N N . VAL A 1 152 ? 4.259 20.589 23.965 1.00 9.59 164 VAL A N 1
ATOM 1225 C CA . VAL A 1 152 ? 4.456 19.915 22.685 1.00 9.24 164 VAL A CA 1
ATOM 1226 C C . VAL A 1 152 ? 3.486 18.742 22.549 1.00 9.05 164 VAL A C 1
ATOM 1227 O O . VAL A 1 152 ? 3.013 18.441 21.457 1.00 9.17 164 VAL A O 1
ATOM 1231 N N . ARG A 1 153 ? 3.162 18.096 23.671 1.00 9.27 165 ARG A N 1
ATOM 1232 C CA . ARG A 1 153 ? 2.188 17.000 23.691 1.00 9.97 165 ARG A CA 1
ATOM 1233 C C . ARG A 1 153 ? 0.819 17.495 23.223 1.00 10.17 165 ARG A C 1
ATOM 1234 O O . ARG A 1 153 ? 0.251 16.859 22.343 1.00 10.61 165 ARG A O 1
ATOM 1242 N N . SER A 1 154 ? 0.308 18.602 23.762 1.00 9.65 166 SER A N 1
ATOM 1243 C CA . SER A 1 154 ? -1.001 19.108 23.333 1.00 9.95 166 SER A CA 1
ATOM 1244 C C . SER A 1 154 ? -0.966 19.567 21.867 1.00 10.02 166 SER A C 1
ATOM 1245 O O . SER A 1 154 ? -1.939 19.346 21.141 1.00 9.01 166 SER A O 1
ATOM 1248 N N . ALA A 1 155 ? 0.126 20.185 21.439 1.00 9.15 167 ALA A N 1
ATOM 1249 C CA . ALA A 1 155 ? 0.243 20.611 20.006 1.00 9.07 167 ALA A CA 1
ATOM 1250 C C . ALA A 1 155 ? 0.227 19.375 19.120 1.00 9.18 167 ALA A C 1
ATOM 1251 O O . ALA A 1 155 ? -0.472 19.353 18.072 1.00 8.99 167 ALA A O 1
ATOM 1253 N N . ALA A 1 156 ? 0.992 18.340 19.513 1.00 8.47 168 ALA A N 1
ATOM 1254 C CA . ALA A 1 156 ? 1.025 17.111 18.709 1.00 8.90 168 ALA A CA 1
ATOM 1255 C C . ALA A 1 156 ? -0.383 16.479 18.532 1.00 8.97 168 ALA A C 1
ATOM 1256 O O . ALA A 1 156 ? -0.747 16.084 17.426 1.00 8.92 168 ALA A O 1
ATOM 1258 N N . LYS A 1 157 ? -1.191 16.423 19.603 1.00 8.89 169 LYS A N 1
ATOM 1259 C CA . LYS A 1 157 ? -2.545 15.911 19.528 1.00 9.64 169 LYS A CA 1
ATOM 1260 C C . LYS A 1 157 ? -3.457 16.739 18.605 1.00 10.24 169 LYS A C 1
ATOM 1261 O O . LYS A 1 157 ? -4.235 16.179 17.824 1.00 10.17 169 LYS A O 1
ATOM 1267 N N . THR A 1 158 ? -3.365 18.059 18.693 1.00 9.47 170 THR A N 1
ATOM 1268 C CA . THR A 1 158 ? -4.199 18.904 17.839 1.00 9.96 170 THR A CA 1
ATOM 1269 C C . THR A 1 158 ? -3.787 18.759 16.379 1.00 10.39 170 THR A C 1
ATOM 1270 O O . THR A 1 158 ? -4.664 18.710 15.478 1.00 9.91 170 THR A O 1
ATOM 1274 N N . ILE A 1 159 ? -2.466 18.677 16.131 1.00 9.43 171 ILE A N 1
ATOM 1275 C CA . ILE A 1 159 ? -2.028 18.571 14.789 1.00 9.89 171 ILE A CA 1
ATOM 1276 C C . ILE A 1 159 ? -2.460 17.226 14.195 1.00 10.02 171 ILE A C 1
ATOM 1277 O O . ILE A 1 159 ? -2.857 17.129 13.035 1.00 10.02 171 ILE A O 1
ATOM 1282 N N . ARG A 1 160 ? -2.331 16.194 15.004 1.00 8.96 172 ARG A N 1
ATOM 1283 C CA . ARG A 1 160 ? -2.797 14.888 14.596 1.00 9.74 172 ARG A CA 1
ATOM 1284 C C . ARG A 1 160 ? -4.288 14.875 14.236 1.00 9.33 172 ARG A C 1
ATOM 1285 O O . ARG A 1 160 ? -4.674 14.310 13.198 1.00 9.64 172 ARG A O 1
ATOM 1293 N N . GLU A 1 161 ? -5.130 15.466 15.101 1.00 9.03 173 GLU A N 1
ATOM 1294 C CA . GLU A 1 161 ? -6.551 15.539 14.798 1.00 8.87 173 GLU A CA 1
ATOM 1295 C C . GLU A 1 161 ? -6.819 16.306 13.509 1.00 8.05 173 GLU A C 1
ATOM 1296 O O . GLU A 1 161 ? -7.689 15.851 12.704 1.00 7.01 173 GLU A O 1
ATOM 1302 N N . ALA A 1 162 ? -6.098 17.426 13.301 1.00 7.20 174 ALA A N 1
ATOM 1303 C CA . ALA A 1 162 ? -6.253 18.212 12.028 1.00 7.00 174 ALA A CA 1
ATOM 1304 C C . ALA A 1 162 ? -5.855 17.395 10.804 1.00 6.99 174 ALA A C 1
ATOM 1305 O O . ALA A 1 162 ? -6.542 17.426 9.799 1.00 6.66 174 ALA A O 1
ATOM 1307 N N . LEU A 1 163 ? -4.766 16.628 10.879 1.00 6.71 175 LEU A N 1
ATOM 1308 C CA . LEU A 1 163 ? -4.400 15.776 9.732 1.00 6.87 175 LEU A CA 1
ATOM 1309 C C . LEU A 1 163 ? -5.379 14.542 9.579 1.00 7.46 175 LEU A C 1
ATOM 1310 O O . LEU A 1 163 ? -5.830 14.165 8.471 1.00 6.66 175 LEU A O 1
ATOM 1315 N N . ASP A 1 164 ? -5.746 13.947 10.726 1.00 8.45 176 ASP A N 1
ATOM 1316 C CA . ASP A 1 164 ? -6.663 12.797 10.719 1.00 9.84 176 ASP A CA 1
ATOM 1317 C C . ASP A 1 164 ? -8.021 13.254 10.090 1.00 9.36 176 ASP A C 1
ATOM 1318 O O . ASP A 1 164 ? -8.601 12.551 9.241 1.00 8.53 176 ASP A O 1
ATOM 1323 N N . ALA A 1 165 ? -8.476 14.466 10.432 1.00 9.82 177 ALA A N 1
ATOM 1324 C CA . ALA A 1 165 ? -9.728 15.060 9.870 1.00 10.31 177 ALA A CA 1
ATOM 1325 C C . ALA A 1 165 ? -9.719 15.221 8.322 1.00 11.82 177 ALA A C 1
ATOM 1326 O O . ALA A 1 165 ? -10.801 15.184 7.682 1.00 11.85 177 ALA A O 1
ATOM 1328 N N . GLU A 1 166 ? -8.525 15.368 7.737 1.00 11.12 178 GLU A N 1
ATOM 1329 C CA . GLU A 1 166 ? -8.367 15.446 6.286 1.00 12.91 178 GLU A CA 1
ATOM 1330 C C . GLU A 1 166 ? -8.190 14.075 5.635 1.00 11.89 178 GLU A C 1
ATOM 1331 O O . GLU A 1 166 ? -8.034 14.002 4.434 1.00 11.93 178 GLU A O 1
ATOM 1337 N N . GLY A 1 167 ? -8.189 12.993 6.426 1.00 10.42 179 GLY A N 1
ATOM 1338 C CA . GLY A 1 167 ? -7.998 11.657 5.868 1.00 10.04 179 GLY A CA 1
ATOM 1339 C C . GLY A 1 167 ? -6.574 11.075 5.907 1.00 9.81 179 GLY A C 1
ATOM 1340 O O . GLY A 1 167 ? -6.356 9.988 5.387 1.00 9.73 179 GLY A O 1
ATOM 1341 N N . TYR A 1 168 ? -5.602 11.737 6.557 1.00 9.91 180 TYR A N 1
ATOM 1342 C CA . TYR A 1 168 ? -4.199 11.210 6.581 1.00 10.20 180 TYR A CA 1
ATOM 1343 C C . TYR A 1 168 ? -3.917 10.204 7.715 1.00 10.00 180 TYR A C 1
ATOM 1344 O O . TYR A 1 168 ? -4.503 10.330 8.788 1.00 10.18 180 TYR A O 1
ATOM 1353 N N . PRO A 1 169 ? -2.995 9.239 7.507 1.00 10.46 181 PRO A N 1
ATOM 1354 C CA . PRO A 1 169 ? -2.446 8.419 8.606 1.00 10.04 181 PRO A CA 1
ATOM 1355 C C . PRO A 1 169 ? -1.401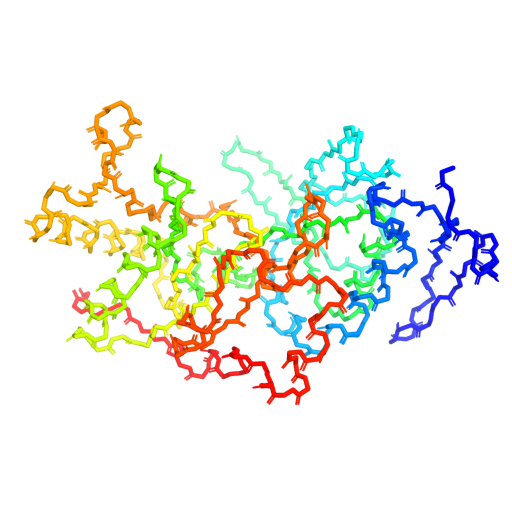 9.289 9.334 1.00 10.00 181 PRO A C 1
ATOM 1356 O O . PRO A 1 169 ? -0.633 9.999 8.659 1.00 10.27 181 PRO A O 1
ATOM 1360 N N . VAL A 1 170 ? -1.373 9.249 10.671 1.00 8.58 182 VAL A N 1
ATOM 1361 C CA . VAL A 1 170 ? -0.452 10.078 11.440 1.00 8.07 182 VAL A CA 1
ATOM 1362 C C . VAL A 1 170 ? 0.318 9.238 12.448 1.00 8.35 182 VAL A C 1
ATOM 1363 O O . VAL A 1 170 ? -0.287 8.495 13.249 1.00 8.56 182 VAL A O 1
ATOM 1367 N N . TYR A 1 171 ? 1.637 9.354 12.374 1.00 7.75 183 TYR A N 1
ATOM 1368 C CA . TYR A 1 171 ? 2.552 8.618 13.239 1.00 8.32 183 TYR A CA 1
ATOM 1369 C C . TYR A 1 171 ? 3.318 9.581 14.110 1.00 7.80 183 TYR A C 1
ATOM 1370 O O . TYR A 1 171 ? 3.269 10.795 13.903 1.00 8.21 183 TYR A O 1
ATOM 1379 N N . LEU A 1 172 ? 4.037 9.035 15.073 1.00 7.67 184 LEU A N 1
ATOM 1380 C CA . LEU A 1 172 ? 4.581 9.843 16.135 1.00 6.84 184 LEU A CA 1
ATOM 1381 C C . LEU A 1 172 ? 5.862 9.202 16.693 1.00 6.76 184 LEU A C 1
ATOM 1382 O O . LEU A 1 172 ? 5.956 7.989 16.830 1.00 6.18 184 LEU A O 1
ATOM 1387 N N . MET A 1 173 ? 6.829 10.061 17.068 1.00 6.88 185 MET A N 1
ATOM 1388 C CA . MET A 1 173 ? 8.023 9.584 17.775 1.00 6.88 185 MET A CA 1
ATOM 1389 C C . MET A 1 173 ? 8.562 10.686 18.647 1.00 7.21 185 MET A C 1
ATOM 1390 O O . MET A 1 173 ? 8.389 11.905 18.347 1.00 6.67 185 MET A O 1
ATOM 1395 N N . THR A 1 174 ? 9.136 10.287 19.784 1.00 6.80 186 THR A N 1
ATOM 1396 C CA . THR A 1 174 ? 9.839 11.260 20.541 1.00 7.19 186 THR A CA 1
ATOM 1397 C C . THR A 1 174 ? 11.202 11.503 19.836 1.00 7.30 186 THR A C 1
ATOM 1398 O O . THR A 1 174 ? 11.618 10.709 18.951 1.00 7.09 186 THR A O 1
ATOM 1402 N N . THR A 1 175 ? 11.832 12.628 20.173 1.00 6.94 187 THR A N 1
ATOM 1403 C CA . THR A 1 175 ? 13.154 12.931 19.627 1.00 7.10 187 THR A CA 1
ATOM 1404 C C . THR A 1 175 ? 14.264 12.603 20.615 1.00 7.34 187 THR A C 1
ATOM 1405 O O . THR A 1 175 ? 15.405 12.801 20.294 1.00 6.87 187 THR A O 1
ATOM 1409 N N . GLY A 1 176 ? 13.903 12.200 21.850 1.00 7.51 188 GLY A N 1
ATOM 1410 C CA . GLY A 1 176 ? 14.887 11.868 22.900 1.00 8.24 188 GLY A CA 1
ATOM 1411 C C . GLY A 1 176 ? 15.581 13.128 23.466 1.00 9.30 188 GLY A C 1
ATOM 1412 O O . GLY A 1 176 ? 16.658 13.042 24.068 1.00 8.68 188 GLY A O 1
ATOM 1413 N N A SER A 1 177 ? 14.986 14.297 23.205 0.50 9.83 189 SER A N 1
ATOM 1414 N N B SER A 1 177 ? 14.948 14.290 23.294 0.50 9.50 189 SER A N 1
ATOM 1415 C CA A SER A 1 177 ? 15.541 15.582 23.666 0.50 9.99 189 SER A CA 1
ATOM 1416 C CA B SER A 1 177 ? 15.512 15.557 23.785 0.50 9.49 189 SER A CA 1
ATOM 1417 C C A SER A 1 177 ? 14.454 16.411 24.365 0.50 10.04 189 SER A C 1
ATOM 1418 C C B SER A 1 177 ? 14.413 16.411 24.408 0.50 9.73 189 SER A C 1
ATOM 1419 O O A SER A 1 177 ? 14.208 16.249 25.564 0.50 9.19 189 SER A O 1
ATOM 1420 O O B SER A 1 177 ? 14.120 16.276 25.597 0.50 8.91 189 SER A O 1
ATOM 1425 N N . ARG A 1 178 ? 13.795 17.280 23.617 1.00 10.00 190 ARG A N 1
ATOM 1426 C CA . ARG A 1 178 ? 12.735 18.105 24.140 1.00 10.74 190 ARG A CA 1
ATOM 1427 C C . ARG A 1 178 ? 11.433 17.987 23.338 1.00 9.40 190 ARG A C 1
ATOM 1428 O O .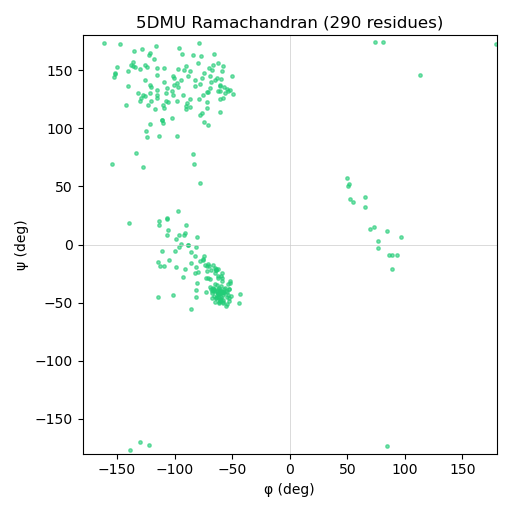 ARG A 1 178 ? 10.405 18.493 23.782 1.00 9.24 190 ARG A O 1
ATOM 1436 N N . GLY A 1 179 ? 11.454 17.269 22.227 1.00 8.68 191 GLY A N 1
ATOM 1437 C CA . GLY A 1 179 ? 10.370 17.439 21.238 1.00 7.54 191 GLY A CA 1
ATOM 1438 C C . GLY A 1 179 ? 9.730 16.135 20.761 1.00 7.58 191 GLY A C 1
ATOM 1439 O O . GLY A 1 179 ? 9.952 15.036 21.326 1.00 7.12 191 GLY A O 1
ATOM 1440 N N . LEU A 1 180 ? 8.906 16.286 19.732 1.00 6.96 192 LEU A N 1
ATOM 1441 C CA . LEU A 1 180 ? 8.179 15.171 19.106 1.00 7.38 192 LEU A CA 1
ATOM 1442 C C . LEU A 1 180 ? 8.241 15.484 17.613 1.00 6.93 192 LEU A C 1
ATOM 1443 O O . LEU A 1 180 ? 8.251 16.658 17.185 1.00 6.88 192 LEU A O 1
ATOM 1448 N N . HIS A 1 181 ? 8.257 14.435 16.823 1.00 6.91 193 HIS A N 1
ATOM 1449 C CA . HIS A 1 181 ? 7.987 14.548 15.407 1.00 7.07 193 HIS A CA 1
ATOM 1450 C C . HIS A 1 181 ? 6.573 13.933 15.149 1.00 7.36 193 HIS A C 1
ATOM 1451 O O . HIS A 1 181 ? 6.304 12.762 15.511 1.00 7.03 193 HIS A O 1
ATOM 1458 N N . VAL A 1 182 ? 5.752 14.701 14.429 1.00 6.83 194 VAL A N 1
ATOM 1459 C CA . VAL A 1 182 ? 4.548 14.173 13.919 1.00 6.72 194 VAL A CA 1
ATOM 1460 C C . VAL A 1 182 ? 4.815 13.870 12.431 1.00 7.02 194 VAL A C 1
ATOM 1461 O O . VAL A 1 182 ? 5.326 14.715 11.687 1.00 7.04 194 VAL A O 1
ATOM 1465 N N . VAL A 1 183 ? 4.508 12.652 12.024 1.00 7.12 195 VAL A N 1
ATOM 1466 C CA . VAL A 1 183 ? 5.039 12.119 10.761 1.00 7.53 195 VAL A CA 1
ATOM 1467 C C . VAL A 1 183 ? 3.874 11.487 9.936 1.00 7.62 195 VAL A C 1
ATOM 1468 O O . VAL A 1 183 ? 3.075 10.690 10.472 1.00 7.57 195 VAL A O 1
ATOM 1472 N N . VAL A 1 184 ? 3.787 11.860 8.663 1.00 7.55 196 VAL A N 1
ATOM 1473 C CA . VAL A 1 184 ? 2.880 11.223 7.706 1.00 7.77 196 VAL A CA 1
ATOM 1474 C C . VAL A 1 184 ? 3.701 10.428 6.686 1.00 7.98 196 VAL A C 1
ATOM 1475 O O . VAL A 1 184 ? 4.555 11.015 6.005 1.00 7.54 196 VAL A O 1
ATOM 1479 N N . PRO A 1 185 ? 3.485 9.076 6.592 1.00 8.63 197 PRO A N 1
ATOM 1480 C CA . PRO A 1 185 ? 4.282 8.370 5.611 1.00 8.72 197 PRO A CA 1
ATOM 1481 C C . PRO A 1 185 ? 3.742 8.636 4.200 1.00 9.10 197 PRO A C 1
ATOM 1482 O O . PRO A 1 185 ? 2.498 8.724 4.006 1.00 8.82 197 PRO A O 1
ATOM 1486 N N . LEU A 1 186 ? 4.656 8.747 3.235 1.00 8.74 198 LEU A N 1
ATOM 1487 C CA . LEU A 1 186 ? 4.266 9.131 1.868 1.00 9.04 198 LEU A CA 1
ATOM 1488 C C . LEU A 1 186 ? 4.731 8.150 0.811 1.00 10.01 198 LEU A C 1
ATOM 1489 O O . LEU A 1 186 ? 5.752 7.483 0.984 1.00 9.48 198 LEU A O 1
ATOM 1494 N N . ASP A 1 187 ? 4.010 8.115 -0.313 1.00 10.38 199 ASP A N 1
ATOM 1495 C CA . ASP A 1 187 ? 4.216 7.057 -1.331 1.00 11.78 199 ASP A CA 1
ATOM 1496 C C . ASP A 1 187 ? 5.231 7.471 -2.367 1.00 12.41 199 ASP A C 1
ATOM 1497 O O . ASP A 1 187 ? 5.354 6.825 -3.423 1.00 12.55 199 ASP A O 1
ATOM 1502 N N . ARG A 1 188 ? 5.924 8.601 -2.115 1.00 11.90 200 ARG A N 1
ATOM 1503 C CA . ARG A 1 188 ? 7.006 9.051 -2.988 1.00 11.48 200 ARG A CA 1
ATOM 1504 C C . ARG A 1 188 ? 6.553 9.552 -4.386 1.00 12.68 200 ARG A C 1
ATOM 1505 O O . ARG A 1 188 ? 7.402 9.746 -5.301 1.00 12.81 200 ARG A O 1
ATOM 1513 N N . SER A 1 189 ? 5.255 9.785 -4.567 1.00 11.66 201 SER A N 1
ATOM 1514 C CA . SER A 1 189 ? 4.834 10.276 -5.847 1.00 12.07 201 SER A CA 1
ATOM 1515 C C . SER A 1 189 ? 5.051 11.826 -5.917 1.00 13.06 201 SER A C 1
ATOM 1516 O O . SER A 1 189 ? 5.297 12.379 -7.008 1.00 12.72 201 SER A O 1
ATOM 1519 N N . ALA A 1 190 ? 5.078 12.541 -4.770 1.00 11.62 202 ALA A N 1
ATOM 1520 C CA . ALA A 1 190 ? 5.310 13.985 -4.821 1.00 10.45 202 ALA A CA 1
ATOM 1521 C C . ALA A 1 190 ? 6.772 14.259 -4.435 1.00 10.52 202 ALA A C 1
ATOM 1522 O O . ALA A 1 190 ? 7.321 13.562 -3.558 1.00 9.60 202 ALA A O 1
ATOM 1524 N N . ASP A 1 191 ? 7.372 15.276 -5.065 1.00 9.37 203 ASP A N 1
ATOM 1525 C CA . ASP A 1 191 ? 8.731 15.716 -4.697 1.00 9.39 203 ASP A CA 1
ATOM 1526 C C . ASP A 1 191 ? 8.730 16.594 -3.427 1.00 8.86 203 ASP A C 1
ATOM 1527 O O . ASP A 1 191 ? 7.669 16.919 -2.899 1.00 8.38 203 ASP A O 1
ATOM 1532 N N . PHE A 1 192 ? 9.905 16.946 -2.913 1.00 8.81 204 PHE A N 1
ATOM 1533 C CA . PHE A 1 192 ? 9.960 17.722 -1.706 1.00 9.09 204 PHE A CA 1
ATOM 1534 C C . PHE A 1 192 ? 9.227 19.051 -1.832 1.00 9.05 204 PHE A C 1
ATOM 1535 O O . PHE A 1 192 ? 8.591 19.486 -0.873 1.00 8.64 204 PHE A O 1
ATOM 1543 N N . ASP A 1 193 ? 9.355 19.751 -2.966 1.00 10.18 205 ASP A N 1
ATOM 1544 C CA . ASP A 1 193 ? 8.711 21.086 -3.081 1.00 10.05 205 ASP A CA 1
ATOM 1545 C C . ASP A 1 193 ? 7.185 20.973 -2.885 1.00 10.43 205 ASP A C 1
ATOM 1546 O O . ASP A 1 193 ? 6.575 21.822 -2.217 1.00 9.87 205 ASP A O 1
ATOM 1551 N N . THR A 1 194 ? 6.587 19.922 -3.445 1.00 9.49 206 THR A N 1
ATOM 1552 C CA . THR A 1 194 ? 5.146 19.724 -3.328 1.00 9.41 206 THR A CA 1
ATOM 1553 C C . THR A 1 194 ? 4.778 19.405 -1.843 1.00 9.34 206 THR A C 1
ATOM 1554 O O . THR A 1 194 ? 3.816 19.960 -1.279 1.00 8.30 206 THR A O 1
ATOM 1558 N N . VAL A 1 195 ? 5.543 18.502 -1.225 1.00 9.11 207 VAL A N 1
ATOM 1559 C CA . VAL A 1 195 ? 5.258 18.085 0.160 1.00 8.70 207 VAL A CA 1
ATOM 1560 C C . VAL A 1 195 ? 5.443 19.306 1.041 1.00 8.89 207 VAL A C 1
ATOM 1561 O O . VAL A 1 195 ? 4.646 19.534 1.924 1.00 8.79 207 VAL A O 1
ATOM 1565 N N . ARG A 1 196 ? 6.534 20.043 0.848 1.00 8.77 208 ARG A N 1
ATOM 1566 C CA . ARG A 1 196 ? 6.798 21.190 1.743 1.00 9.51 208 ARG A CA 1
ATOM 1567 C C . ARG A 1 196 ? 5.737 22.287 1.547 1.00 9.65 208 ARG A C 1
ATOM 1568 O O . ARG A 1 196 ? 5.351 22.934 2.521 1.00 9.54 208 ARG A O 1
ATOM 1576 N N . ALA A 1 197 ? 5.269 22.528 0.308 1.00 10.19 209 ALA A N 1
ATOM 1577 C CA . ALA A 1 197 ? 4.208 23.535 0.148 1.00 10.76 209 ALA A CA 1
ATOM 1578 C C . ALA A 1 197 ? 2.970 23.116 0.942 1.00 10.22 209 ALA A C 1
ATOM 1579 O O . ALA A 1 197 ? 2.275 23.963 1.514 1.00 10.55 209 ALA A O 1
ATOM 1581 N N . PHE A 1 198 ? 2.666 21.819 0.926 1.00 10.05 210 PHE A N 1
ATOM 1582 C CA . PHE A 1 198 ? 1.531 21.288 1.644 1.00 10.54 210 PHE A CA 1
ATOM 1583 C C . PHE A 1 198 ? 1.697 21.551 3.125 1.00 9.41 210 PHE A C 1
ATOM 1584 O O . PHE A 1 198 ? 0.764 22.068 3.789 1.00 8.63 210 PHE A O 1
ATOM 1592 N N . ALA A 1 199 ? 2.885 21.188 3.634 1.00 8.83 211 ALA A N 1
ATOM 1593 C CA . ALA A 1 199 ? 3.206 21.318 5.063 1.00 9.20 211 ALA A CA 1
ATOM 1594 C C . ALA A 1 199 ? 3.109 22.734 5.540 1.00 9.62 211 ALA A C 1
ATOM 1595 O O . ALA A 1 199 ? 2.501 22.980 6.599 1.00 10.13 211 ALA A O 1
ATOM 1597 N N . ARG A 1 200 ? 3.669 23.666 4.770 1.00 10.17 212 ARG A N 1
ATOM 1598 C CA . ARG A 1 200 ? 3.574 25.110 5.101 1.00 11.05 212 ARG A CA 1
ATOM 1599 C C . ARG A 1 200 ? 2.124 25.618 5.063 1.00 10.55 212 ARG A C 1
ATOM 1600 O O . ARG A 1 200 ? 1.700 26.356 5.989 1.00 11.64 212 ARG A O 1
ATOM 1608 N N . GLY A 1 201 ? 1.380 25.265 4.013 1.00 10.03 213 GLY A N 1
ATOM 1609 C CA . GLY A 1 201 ? -0.013 25.687 3.892 1.00 9.82 213 GLY A CA 1
ATOM 1610 C C . GLY A 1 201 ? -0.858 25.108 5.026 1.00 9.77 213 GLY A C 1
ATOM 1611 O O . GLY A 1 201 ? -1.722 25.789 5.628 1.00 8.79 213 GLY A O 1
ATOM 1612 N N . PHE A 1 202 ? -0.589 23.859 5.377 1.00 9.40 214 PHE A N 1
ATOM 1613 C CA . PHE A 1 202 ? -1.276 23.234 6.530 1.00 10.25 214 PHE A CA 1
ATOM 1614 C C . PHE A 1 202 ? -0.986 23.967 7.838 1.00 10.29 214 PHE A C 1
ATOM 1615 O O . PHE A 1 202 ? -1.919 24.207 8.655 1.00 9.68 214 PHE A O 1
ATOM 1623 N N . GLY A 1 203 ? 0.284 24.291 8.056 1.00 9.85 215 GLY A N 1
ATOM 1624 C CA . GLY A 1 203 ? 0.715 25.057 9.241 1.00 10.93 215 GLY A CA 1
ATOM 1625 C C . GLY A 1 203 ? 0.070 26.431 9.210 1.00 11.64 215 GLY A C 1
ATOM 1626 O O . GLY A 1 203 ? -0.339 26.956 10.226 1.00 10.45 215 GLY A O 1
ATOM 1627 N N . GLU A 1 204 ? -0.044 27.014 8.027 1.00 12.85 216 GLU A N 1
ATOM 1628 C CA . GLU A 1 204 ? -0.658 28.320 7.956 1.00 14.68 216 GLU A CA 1
ATOM 1629 C C . GLU A 1 204 ? -2.135 28.259 8.357 1.00 13.45 216 GLU A C 1
ATOM 1630 O O . GLU A 1 204 ? -2.571 29.111 9.134 1.00 13.66 216 GLU A O 1
ATOM 1636 N N . LYS A 1 205 ? -2.891 27.258 7.863 1.00 11.69 217 LYS A N 1
ATOM 1637 C CA . LYS A 1 205 ? -4.282 27.062 8.248 1.00 12.37 217 LYS A CA 1
ATOM 1638 C C . LYS A 1 205 ? -4.468 26.826 9.750 1.00 12.00 217 LYS A C 1
ATOM 1639 O O . LYS A 1 205 ? -5.331 27.477 10.426 1.00 10.84 217 LYS A O 1
ATOM 1645 N N . LEU A 1 206 ? -3.638 25.933 10.290 1.00 11.97 218 LEU A N 1
ATOM 1646 C CA . LEU A 1 206 ? -3.639 25.662 11.720 1.00 13.85 218 LEU A CA 1
ATOM 1647 C C . LEU A 1 206 ? -3.339 26.861 12.582 1.00 13.42 218 LEU A C 1
ATOM 1648 O O . LEU A 1 206 ? -3.997 27.042 13.609 1.00 14.19 218 LEU A O 1
ATOM 1653 N N . THR A 1 207 ? -2.362 27.684 12.168 1.00 14.09 219 THR A N 1
ATOM 1654 C CA . THR A 1 207 ? -2.089 28.982 12.789 1.00 14.46 219 THR A CA 1
ATOM 1655 C C . THR A 1 207 ? -3.300 29.919 12.756 1.00 15.13 219 THR A C 1
ATOM 1656 O O . THR A 1 207 ? -3.691 30.476 13.796 1.00 16.32 219 THR A O 1
ATOM 1660 N N . LYS A 1 208 ? -3.917 30.082 11.597 1.00 15.00 220 L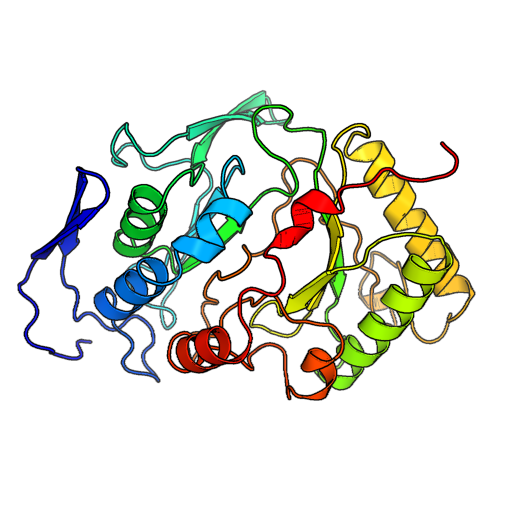YS A N 1
ATOM 1661 C CA . LYS A 1 208 ? -5.105 30.947 11.553 1.00 15.84 220 LYS A CA 1
ATOM 1662 C C . LYS A 1 208 ? -6.204 30.435 12.472 1.00 15.32 220 LYS A C 1
ATOM 1663 O O . LYS A 1 208 ? -6.933 31.245 13.067 1.00 15.41 220 LYS A O 1
ATOM 1669 N N . LYS A 1 209 ? -6.348 29.114 12.596 1.00 13.48 221 LYS A N 1
ATOM 1670 C CA . LYS A 1 209 ? -7.371 28.572 13.516 1.00 15.03 221 LYS A CA 1
ATOM 1671 C C . LYS A 1 209 ? -7.018 28.811 14.989 1.00 14.01 221 LYS A C 1
ATOM 1672 O O . LYS A 1 209 ? -7.907 29.037 15.808 1.00 13.31 221 LYS A O 1
ATOM 1678 N N . TYR A 1 210 ? -5.728 28.719 15.331 1.00 13.40 222 TYR A N 1
ATOM 1679 C CA . TYR A 1 210 ? -5.242 28.894 16.731 1.00 13.77 222 TYR A CA 1
ATOM 1680 C C . TYR A 1 210 ? -4.130 29.925 16.803 1.00 13.67 222 TYR A C 1
ATOM 1681 O O . TYR A 1 210 ? -2.947 29.545 17.078 1.00 13.13 222 TYR A O 1
ATOM 1690 N N . PRO A 1 211 ? -4.473 31.220 16.524 1.00 13.50 223 PRO A N 1
ATOM 1691 C CA . PRO A 1 211 ? -3.448 32.220 16.309 1.00 13.38 223 PRO A CA 1
ATOM 1692 C C . PRO A 1 211 ? -2.663 32.619 17.588 1.00 14.04 223 PRO A C 1
ATOM 1693 O O . PRO A 1 211 ? -1.619 33.199 17.483 1.00 13.52 223 PRO A O 1
ATOM 1697 N N . ASP A 1 212 ? -3.173 32.317 18.779 1.00 13.89 224 ASP A N 1
ATOM 1698 C CA . ASP A 1 212 ? -2.418 32.655 20.013 1.00 14.45 224 ASP A CA 1
ATOM 1699 C C . ASP A 1 212 ? -1.580 31.461 20.489 1.00 13.58 224 ASP A C 1
ATOM 1700 O O . ASP A 1 212 ? -0.840 31.549 21.455 1.00 13.07 224 ASP A O 1
ATOM 1705 N N . ARG A 1 213 ? -1.652 30.358 19.749 1.00 12.70 225 ARG A N 1
ATOM 1706 C CA . ARG A 1 213 ? -1.053 29.101 20.146 1.00 12.45 225 ARG A CA 1
ATOM 1707 C C . ARG A 1 213 ? 0.104 28.629 19.222 1.00 11.47 225 ARG A C 1
ATOM 1708 O O . ARG A 1 213 ? 1.137 28.144 19.703 1.00 9.71 225 ARG A O 1
ATOM 1716 N N . PHE A 1 214 ? -0.115 28.719 17.904 1.00 10.08 226 PHE A N 1
ATOM 1717 C CA . PHE A 1 214 ? 0.826 28.262 16.893 1.00 9.62 226 PHE A CA 1
ATOM 1718 C C . PHE A 1 214 ? 1.320 29.418 15.997 1.00 10.66 226 PHE A C 1
ATOM 1719 O O . PHE A 1 214 ? 0.680 30.496 15.905 1.00 11.32 226 PHE A O 1
ATOM 1727 N N . THR A 1 215 ? 2.462 29.195 15.354 1.00 10.19 227 THR A N 1
ATOM 1728 C CA . THR A 1 215 ? 3.047 30.168 14.488 1.00 10.34 227 THR A CA 1
ATOM 1729 C C . THR A 1 215 ? 3.838 29.405 13.442 1.00 10.77 227 THR A C 1
ATOM 1730 O O . THR A 1 215 ? 4.375 28.271 13.697 1.00 9.16 227 THR A O 1
ATOM 1734 N N . ILE A 1 216 ? 3.875 29.987 12.239 1.00 10.18 228 ILE A N 1
ATOM 1735 C CA . ILE A 1 216 ? 4.921 29.603 11.290 1.00 11.21 228 ILE A CA 1
ATOM 1736 C C . ILE A 1 216 ? 5.888 30.767 11.016 1.00 13.31 228 ILE A C 1
ATOM 1737 O O . ILE A 1 216 ? 6.622 30.779 9.995 1.00 12.84 228 ILE A O 1
ATOM 1742 N N . GLU A 1 217 ? 5.919 31.741 11.919 1.00 14.95 229 GLU A N 1
ATOM 1743 C CA . GLU A 1 217 ? 6.931 32.791 11.771 1.00 15.98 229 GLU A CA 1
ATOM 1744 C C . GLU A 1 217 ? 8.324 32.174 11.828 1.00 17.25 229 GLU A C 1
ATOM 1745 O O . GLU A 1 217 ? 8.675 31.482 12.789 1.00 16.03 229 GLU A O 1
ATOM 1751 N N . LEU A 1 218 ? 9.105 32.459 10.786 1.00 19.85 230 LEU A N 1
ATOM 1752 C CA . LEU A 1 218 ? 10.498 31.990 10.659 1.00 22.45 230 LEU A CA 1
ATOM 1753 C C . LEU A 1 218 ? 11.411 32.714 11.644 1.00 24.38 230 LEU A C 1
ATOM 1754 O O . LEU A 1 218 ? 12.396 32.154 12.092 1.00 25.13 230 LEU A O 1
ATOM 1759 N N . SER A 1 219 ? 11.088 33.946 12.024 1.00 26.15 231 SER A N 1
ATOM 1760 C CA . SER A 1 219 ? 11.980 34.581 12.979 1.00 27.84 231 SER A CA 1
ATOM 1761 C C . SER A 1 219 ? 11.516 34.349 14.408 1.00 29.82 231 SER A C 1
ATOM 1762 O O . SER A 1 219 ? 10.335 34.589 14.766 1.00 29.00 231 SER A O 1
ATOM 1765 N N . LYS A 1 220 ? 12.458 33.875 15.220 1.00 31.94 232 LYS A N 1
ATOM 1766 C CA . LYS A 1 220 ? 12.210 33.456 16.590 1.00 31.41 232 LYS A CA 1
ATOM 1767 C C . LYS A 1 220 ? 11.559 34.534 17.463 1.00 30.05 232 LYS A C 1
ATOM 1768 O O . LYS A 1 220 ? 10.647 34.218 18.232 1.00 27.45 232 LYS A O 1
ATOM 1774 N N . GLU A 1 221 ? 11.970 35.796 17.315 1.00 28.47 233 GLU A N 1
ATOM 1775 C CA . GLU A 1 221 ? 11.351 36.934 18.035 1.00 31.01 233 GLU A CA 1
ATOM 1776 C C . GLU A 1 221 ? 9.876 37.211 17.655 1.00 30.40 233 GLU A C 1
ATOM 1777 O O . GLU A 1 221 ? 9.036 37.497 18.528 1.00 32.44 233 GLU A O 1
ATOM 1783 N N . LYS A 1 222 ? 9.535 37.101 16.371 1.00 25.27 234 LYS A N 1
ATOM 1784 C CA . LYS A 1 222 ? 8.138 37.245 15.950 1.00 24.95 234 LYS A CA 1
ATOM 1785 C C . LYS A 1 222 ? 7.189 36.168 16.506 1.00 21.21 234 LYS A C 1
ATOM 1786 O O . LYS A 1 222 ? 5.981 36.384 16.607 1.00 22.09 234 LYS A O 1
ATOM 1792 N N . ARG A 1 223 ? 7.744 35.023 16.917 1.00 18.56 235 ARG A N 1
ATOM 1793 C CA . ARG A 1 223 ? 6.903 33.905 17.405 1.00 15.59 235 ARG A CA 1
ATOM 1794 C C . ARG A 1 223 ? 6.146 34.247 18.684 1.00 14.28 235 ARG A C 1
ATOM 1795 O O . ARG A 1 223 ? 5.046 33.752 18.903 1.00 12.73 235 ARG A O 1
ATOM 1803 N N . ARG A 1 224 ? 6.786 35.070 19.530 1.00 14.81 236 ARG A N 1
ATOM 1804 C CA . ARG A 1 224 ? 6.229 35.530 20.812 1.00 14.95 236 ARG A CA 1
ATOM 1805 C C . ARG A 1 224 ? 5.708 34.349 21.659 1.00 12.42 236 ARG A C 1
ATOM 1806 O O . ARG A 1 224 ? 4.554 34.370 22.135 1.00 11.00 236 ARG A O 1
ATOM 1814 N N . GLY A 1 225 ? 6.559 33.327 21.820 1.00 10.76 237 GLY A N 1
ATOM 1815 C CA . GLY A 1 225 ? 6.246 32.191 22.665 1.00 9.66 237 GLY A CA 1
ATOM 1816 C C . GLY A 1 225 ? 5.271 31.157 22.093 1.00 9.52 237 GLY A C 1
ATOM 1817 O O . GLY A 1 225 ? 4.985 30.172 22.765 1.00 9.16 237 GLY A O 1
ATOM 1818 N N . ARG A 1 226 ? 4.731 31.405 20.895 1.00 8.87 238 ARG A N 1
ATOM 1819 C CA . ARG A 1 226 ? 3.854 30.461 20.228 1.00 9.94 238 ARG A CA 1
ATOM 1820 C C . ARG A 1 226 ? 4.699 29.295 19.672 1.00 9.48 238 ARG A C 1
ATOM 1821 O O . ARG A 1 226 ? 5.852 29.473 19.309 1.00 7.95 238 ARG A O 1
ATOM 1829 N N . LEU A 1 227 ? 4.110 28.104 19.650 1.00 9.42 239 LEU A N 1
ATOM 1830 C CA . LEU A 1 227 ? 4.863 26.912 19.189 1.00 9.60 239 LEU A CA 1
ATOM 1831 C C . LEU A 1 227 ? 4.993 26.933 17.658 1.00 10.01 239 LEU A C 1
ATOM 1832 O O . LEU A 1 227 ? 3.999 27.142 16.944 1.00 9.62 239 LEU A O 1
ATOM 1837 N N . PHE A 1 228 ? 6.227 26.782 17.173 1.00 9.23 240 PHE A N 1
ATOM 1838 C CA . PHE A 1 228 ? 6.494 26.853 15.750 1.00 9.32 240 PHE A CA 1
ATOM 1839 C C . PHE A 1 228 ? 6.100 25.522 15.100 1.00 9.46 240 PHE A C 1
ATOM 1840 O O . PHE A 1 228 ? 6.603 24.419 15.465 1.00 9.49 240 PHE A O 1
ATOM 1848 N N . LEU A 1 229 ? 5.245 25.615 14.090 1.00 9.36 241 LEU A N 1
ATOM 1849 C CA . LEU A 1 229 ? 4.866 24.433 13.320 1.00 10.11 241 LEU A CA 1
ATOM 1850 C C . LEU A 1 229 ? 5.920 24.191 12.260 1.00 10.18 241 LEU A C 1
ATOM 1851 O O . LEU A 1 229 ? 5.725 24.485 11.046 1.00 10.12 241 LEU A O 1
ATOM 1856 N N . ASP A 1 230 ? 7.030 23.618 12.717 1.00 9.59 242 ASP A N 1
ATOM 1857 C CA . ASP A 1 230 ? 8.266 23.575 11.933 1.00 11.21 242 ASP A CA 1
ATOM 1858 C C . ASP A 1 230 ? 8.115 22.530 10.808 1.00 10.64 242 ASP A C 1
ATOM 1859 O O . ASP A 1 230 ? 8.148 21.319 11.051 1.00 11.21 242 ASP A O 1
ATOM 1864 N N . TYR A 1 231 ? 7.939 23.026 9.585 1.00 10.81 243 TYR A N 1
ATOM 1865 C CA . TYR A 1 231 ? 7.814 22.194 8.347 1.00 10.94 243 TYR A CA 1
ATOM 1866 C C . TYR A 1 231 ? 9.157 22.128 7.574 1.00 10.51 243 TYR A C 1
ATOM 1867 O O . TYR A 1 231 ? 9.214 21.589 6.445 1.00 10.06 243 TYR A O 1
ATOM 1876 N N . LEU A 1 232 ? 10.217 22.710 8.142 1.00 9.90 244 LEU A N 1
ATOM 1877 C CA . LEU A 1 232 ? 11.470 22.951 7.394 1.00 10.15 244 LEU A CA 1
ATOM 1878 C C . LEU A 1 232 ? 12.356 21.680 7.163 1.00 10.25 244 LEU A C 1
ATOM 1879 O O . LEU A 1 232 ? 13.325 21.752 6.394 1.00 9.89 244 LEU A O 1
ATOM 1884 N N . ARG A 1 233 ? 12.078 20.566 7.863 1.00 9.30 245 ARG A N 1
ATOM 1885 C CA . ARG A 1 233 ? 12.811 19.296 7.567 1.00 9.64 245 ARG A CA 1
ATOM 1886 C C . ARG A 1 233 ? 12.401 18.715 6.195 1.00 8.20 245 ARG A C 1
ATOM 1887 O O . ARG A 1 233 ? 13.102 17.861 5.666 1.00 7.07 245 ARG A O 1
ATOM 1895 N N . ASN A 1 234 ? 11.242 19.156 5.675 1.00 7.34 246 ASN A N 1
ATOM 1896 C CA . ASN A 1 234 ? 10.712 18.688 4.375 1.00 7.82 246 ASN A CA 1
ATOM 1897 C C . ASN A 1 234 ? 11.427 19.347 3.191 1.00 8.00 246 ASN A C 1
ATOM 1898 O O . ASN A 1 234 ? 10.765 19.943 2.307 1.00 8.07 246 ASN A O 1
ATOM 1903 N N . SER A 1 235 ? 12.762 19.252 3.200 1.00 7.98 247 SER A N 1
ATOM 1904 C CA . SER A 1 235 ? 13.592 19.664 2.032 1.00 8.95 247 SER A CA 1
ATOM 1905 C C . SE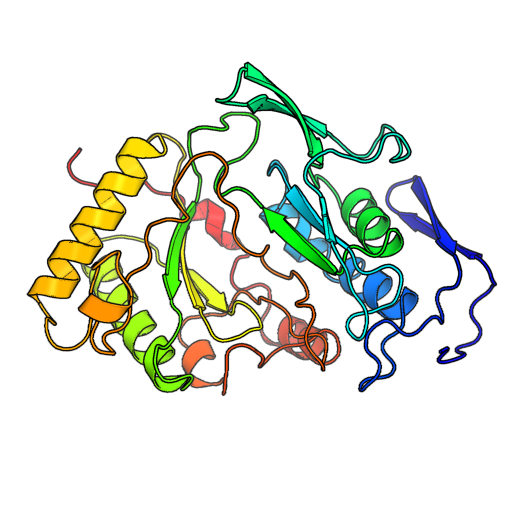R A 1 235 ? 14.672 18.647 1.752 1.00 8.78 247 SER A C 1
ATOM 1906 O O . SER A 1 235 ? 15.221 17.997 2.675 1.00 8.47 247 SER A O 1
ATOM 1909 N N . TYR A 1 236 ? 15.056 18.631 0.486 1.00 9.65 248 TYR A N 1
ATOM 1910 C CA . TYR A 1 236 ? 16.209 17.852 0.075 1.00 10.65 248 TYR A CA 1
ATOM 1911 C C . TYR A 1 236 ? 17.438 18.206 0.924 1.00 10.00 248 TYR A C 1
ATOM 1912 O O . TYR A 1 236 ? 17.756 19.367 1.149 1.00 10.16 248 TYR A O 1
ATOM 1921 N N . GLY A 1 237 ? 18.120 17.190 1.405 1.00 9.86 249 GLY A N 1
ATOM 1922 C CA . GLY A 1 237 ? 19.331 17.494 2.183 1.00 10.93 249 GLY A CA 1
ATOM 1923 C C . GLY A 1 237 ? 19.093 17.688 3.670 1.00 11.88 249 GLY A C 1
ATOM 1924 O O . GLY A 1 237 ? 20.060 17.584 4.455 1.00 12.36 249 GLY A O 1
ATOM 1925 N N . GLN A 1 238 ? 17.861 17.993 4.093 1.00 10.51 250 GLN A N 1
ATOM 1926 C CA . GLN A 1 238 ? 17.584 18.065 5.544 1.00 11.19 250 GLN A CA 1
ATOM 1927 C C . GLN A 1 238 ? 17.610 16.705 6.208 1.00 10.14 250 GLN A C 1
ATOM 1928 O O . GLN A 1 238 ? 17.292 15.692 5.578 1.00 8.97 250 GLN A O 1
ATOM 1934 N N . THR A 1 239 ? 17.945 16.673 7.491 1.00 9.10 251 THR A N 1
ATOM 1935 C CA . THR A 1 239 ? 17.864 15.420 8.248 1.00 9.18 251 THR A CA 1
ATOM 1936 C C . THR A 1 239 ? 16.921 15.579 9.459 1.00 9.34 251 THR A C 1
ATOM 1937 O O . THR A 1 239 ? 16.545 16.718 9.877 1.00 8.73 251 THR A O 1
ATOM 1941 N N . GLY A 1 240 ? 16.532 14.428 10.023 1.00 8.99 252 GLY A N 1
ATOM 1942 C CA . GLY A 1 240 ? 15.850 14.380 11.300 1.00 8.52 252 GLY A CA 1
ATOM 1943 C C . GLY A 1 240 ? 16.546 13.255 12.075 1.00 8.58 252 GLY A C 1
ATOM 1944 O O . GLY A 1 240 ? 17.035 12.264 11.476 1.00 8.38 252 GLY A O 1
ATOM 1945 N N . VAL A 1 241 ? 16.530 13.332 13.398 1.00 7.96 253 VAL A N 1
ATOM 1946 C CA . VAL A 1 241 ? 17.118 12.215 14.173 1.00 8.15 253 VAL A CA 1
ATOM 1947 C C . VAL A 1 241 ? 16.464 10.882 13.754 1.00 7.68 253 VAL A C 1
ATOM 1948 O O . VAL A 1 241 ? 15.214 10.773 13.684 1.00 7.36 253 VAL A O 1
ATOM 1952 N N . ALA A 1 242 ? 17.279 9.855 13.530 1.00 7.14 254 ALA A N 1
ATOM 1953 C CA . ALA A 1 242 ? 16.719 8.543 13.141 1.00 7.34 254 ALA A CA 1
ATOM 1954 C C . ALA A 1 242 ? 15.836 7.939 14.240 1.00 7.46 254 ALA A C 1
ATOM 1955 O O . ALA A 1 242 ? 16.158 8.050 15.453 1.00 7.85 254 ALA A O 1
ATOM 1957 N N . PRO A 1 243 ? 14.743 7.265 13.834 1.00 8.03 255 PRO A N 1
ATOM 1958 C CA . PRO A 1 243 ? 13.941 6.462 14.786 1.00 7.86 255 PRO A CA 1
ATOM 1959 C C . PRO A 1 243 ? 14.866 5.440 15.442 1.00 7.49 255 PRO A C 1
ATOM 1960 O O . PRO A 1 243 ? 15.654 4.804 14.731 1.00 6.45 255 PRO A O 1
ATOM 1964 N N . TYR A 1 244 ? 14.814 5.377 16.778 1.00 7.46 256 TYR A N 1
ATOM 1965 C CA . TYR A 1 244 ? 15.695 4.486 17.602 1.00 7.89 256 TYR A CA 1
ATOM 1966 C C . TYR A 1 244 ? 17.126 4.976 17.761 1.00 8.10 256 TYR A C 1
ATOM 1967 O O . TYR A 1 244 ? 17.963 4.274 18.389 1.00 8.02 256 TYR A O 1
ATOM 1976 N N . GLY A 1 245 ? 17.410 6.157 17.213 1.00 7.84 257 GLY A N 1
ATOM 1977 C CA . GLY A 1 245 ? 18.704 6.840 17.417 1.00 8.41 257 GLY A CA 1
ATOM 1978 C C . GLY A 1 245 ? 18.880 7.315 18.866 1.00 8.54 257 GLY A C 1
ATOM 1979 O O . GLY A 1 245 ? 17.918 7.795 19.500 1.00 8.72 257 GLY A O 1
ATOM 1980 N N . VAL A 1 246 ? 20.099 7.162 19.383 1.00 8.29 258 VAL A N 1
ATOM 1981 C CA . VAL A 1 246 ? 20.478 7.620 20.719 1.00 8.05 258 VAL A CA 1
ATOM 1982 C C . VAL A 1 246 ? 20.825 9.103 20.678 1.00 7.84 258 VAL A C 1
ATOM 1983 O O . VAL A 1 246 ? 21.492 9.547 19.722 1.00 7.63 258 VAL A O 1
ATOM 1987 N N . ARG A 1 247 ? 20.350 9.897 21.658 1.00 7.83 259 ARG A N 1
ATOM 1988 C CA . ARG A 1 247 ? 20.804 11.304 21.768 1.00 8.08 259 ARG A CA 1
ATOM 1989 C C . ARG A 1 247 ? 21.998 11.479 22.675 1.00 8.20 259 ARG A C 1
ATOM 1990 O O . ARG A 1 247 ? 22.177 10.725 23.627 1.00 7.28 259 ARG A O 1
ATOM 1998 N N . ALA A 1 248 ? 22.820 12.501 22.362 1.00 8.97 260 ALA A N 1
ATOM 1999 C CA . ALA A 1 248 ? 24.038 12.765 23.148 1.00 10.08 260 ALA A CA 1
ATOM 2000 C C . ALA A 1 248 ? 23.655 13.593 24.378 1.00 11.31 260 ALA A C 1
ATOM 2001 O O . ALA A 1 248 ? 23.959 14.794 24.426 1.00 10.65 260 ALA A O 1
ATOM 2003 N N . ARG A 1 249 ? 22.926 12.962 25.312 1.00 10.98 261 ARG A N 1
ATOM 2004 C CA . ARG A 1 249 ? 22.428 13.593 26.509 1.00 12.88 261 ARG A CA 1
ATOM 2005 C C . ARG A 1 249 ? 22.652 12.582 27.630 1.00 11.66 261 ARG A C 1
ATOM 2006 O O . ARG A 1 249 ? 22.649 11.351 27.391 1.00 9.55 261 ARG A O 1
ATOM 2014 N N . SER A 1 250 ? 22.765 13.085 28.860 1.00 11.24 262 SER A N 1
ATOM 2015 C CA . SER A 1 250 ? 22.896 12.145 29.952 1.00 12.05 262 SER A CA 1
ATOM 2016 C C . SER A 1 250 ? 21.676 11.219 30.014 1.00 11.75 262 SER A C 1
ATOM 2017 O O . SER A 1 250 ? 20.534 11.574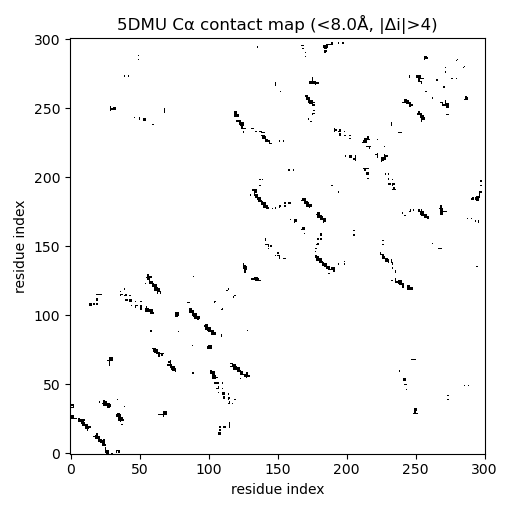 29.646 1.00 10.95 262 SER A O 1
ATOM 2020 N N . GLY A 1 251 ? 21.968 9.970 30.347 1.00 11.43 263 GLY A N 1
ATOM 2021 C CA . GLY A 1 251 ? 20.939 8.919 30.391 1.00 11.22 263 GLY A CA 1
ATOM 2022 C C . GLY A 1 251 ? 20.833 8.143 29.088 1.00 10.64 263 GLY A C 1
ATOM 2023 O O . GLY A 1 251 ? 20.146 7.111 29.036 1.00 10.69 263 GLY A O 1
ATOM 2024 N N . ALA A 1 252 ? 21.527 8.606 28.030 1.00 9.76 264 ALA A N 1
ATOM 2025 C CA . ALA A 1 252 ? 21.388 7.999 26.679 1.00 8.05 264 ALA A CA 1
ATOM 2026 C C . ALA A 1 252 ? 19.896 7.840 26.217 1.00 7.78 264 ALA A C 1
ATOM 2027 O O . ALA A 1 252 ? 19.433 6.726 25.900 1.00 7.05 264 ALA A O 1
ATOM 2029 N N . PRO A 1 253 ? 19.150 8.957 26.177 1.00 7.01 265 PRO A N 1
ATOM 2030 C CA . PRO A 1 253 ? 17.733 8.849 25.727 1.00 7.12 265 PRO A CA 1
ATOM 2031 C C . PRO A 1 253 ? 17.643 8.459 24.219 1.00 6.82 265 PRO A C 1
ATOM 2032 O O . PRO A 1 253 ? 18.583 8.673 23.448 1.00 7.09 265 PRO A O 1
ATOM 2036 N N . VAL A 1 254 ? 16.524 7.836 23.836 1.00 6.58 266 VAL A N 1
ATOM 2037 C CA . VAL A 1 254 ? 16.391 7.317 22.473 1.00 6.47 266 VAL A CA 1
ATOM 2038 C C . VAL A 1 254 ? 15.190 8.009 21.850 1.00 6.81 266 VAL A C 1
ATOM 2039 O O . VAL A 1 254 ? 14.140 8.161 22.487 1.00 7.23 266 VAL A O 1
ATOM 2043 N N . ALA A 1 255 ? 15.363 8.450 20.613 1.00 6.87 267 ALA A N 1
ATOM 2044 C CA . ALA A 1 255 ? 14.272 8.992 19.789 1.00 6.61 267 ALA A CA 1
ATOM 2045 C C . ALA A 1 255 ? 13.390 7.800 19.411 1.00 6.54 267 ALA A C 1
ATOM 2046 O O . ALA A 1 255 ? 13.749 7.035 18.497 1.00 6.09 267 ALA A O 1
ATOM 2048 N N . THR A 1 256 ? 12.238 7.666 20.082 1.00 6.14 268 THR A N 1
ATOM 2049 C CA . THR A 1 256 ? 11.493 6.394 20.046 1.00 6.11 268 THR A CA 1
ATOM 2050 C C . THR A 1 256 ? 10.137 6.565 19.366 1.00 6.16 268 THR A C 1
ATOM 2051 O O . THR A 1 256 ? 9.371 7.429 19.768 1.00 6.43 268 THR A O 1
ATOM 2055 N N . PRO A 1 257 ? 9.810 5.716 18.360 1.00 6.19 269 PRO A N 1
ATOM 2056 C CA . PRO A 1 257 ? 8.444 5.637 17.846 1.00 6.17 269 PRO A CA 1
ATOM 2057 C C . PRO A 1 257 ? 7.498 5.197 18.990 1.00 6.57 269 PRO A C 1
ATOM 2058 O O . PRO A 1 257 ? 7.826 4.238 19.747 1.00 5.65 269 PRO A O 1
ATOM 2062 N N . ILE A 1 258 ? 6.385 5.923 19.126 1.00 6.71 270 ILE A N 1
ATOM 2063 C CA . ILE A 1 258 ? 5.416 5.687 20.213 1.00 7.45 270 ILE A CA 1
ATOM 2064 C C . ILE A 1 258 ? 3.985 5.749 19.603 1.00 8.17 270 ILE A C 1
ATOM 2065 O O . ILE A 1 258 ? 3.764 6.383 18.553 1.00 7.94 270 ILE A O 1
ATOM 2070 N N . THR A 1 259 ? 3.013 5.114 20.278 1.00 9.00 271 THR A N 1
ATOM 2071 C CA . THR A 1 259 ? 1.648 5.179 19.782 1.00 8.91 271 THR A CA 1
ATOM 2072 C C . THR A 1 259 ? 1.045 6.480 20.302 1.00 8.97 271 THR A C 1
ATOM 2073 O O . THR A 1 259 ? 1.586 7.091 21.228 1.00 8.78 271 THR A O 1
ATOM 2077 N N . TRP A 1 260 ? -0.056 6.924 19.719 1.00 8.40 272 TRP A N 1
ATOM 2078 C CA . TRP A 1 260 ? -0.742 8.127 20.270 1.00 8.88 272 TRP A CA 1
ATOM 2079 C C . TRP A 1 260 ? -1.246 7.972 21.729 1.00 9.30 272 TRP A C 1
ATOM 2080 O O . TRP A 1 260 ? -1.249 8.949 22.512 1.00 9.20 272 TRP A O 1
ATOM 2091 N N . ASP A 1 261 ? -1.742 6.769 22.089 1.00 9.94 273 ASP A N 1
ATOM 2092 C CA . ASP A 1 261 ? -2.171 6.539 23.462 1.00 10.33 273 ASP A CA 1
ATOM 2093 C C . ASP A 1 261 ? -0.979 6.567 24.421 1.00 10.65 273 ASP A C 1
ATOM 2094 O O . ASP A 1 261 ? -1.053 7.109 25.540 1.00 11.08 273 ASP A O 1
ATOM 2099 N N . GLU A 1 262 ? 0.140 6.008 23.974 1.00 10.36 274 GLU A N 1
ATOM 2100 C CA . GLU A 1 262 ? 1.350 5.956 24.776 1.00 9.89 274 GLU A CA 1
ATOM 2101 C C . GLU A 1 262 ? 1.862 7.381 25.097 1.00 10.15 274 GLU A C 1
ATOM 2102 O O . GLU A 1 262 ? 2.499 7.600 26.150 1.00 8.07 274 GLU A O 1
ATOM 2108 N N . LEU A 1 263 ? 1.573 8.351 24.188 1.00 9.47 275 LEU A N 1
ATOM 2109 C CA . LEU A 1 263 ? 1.936 9.759 24.422 1.00 9.87 275 LEU A CA 1
ATOM 2110 C C . LEU A 1 263 ? 1.379 10.261 25.788 1.00 10.13 275 LEU A C 1
ATOM 2111 O O . LEU A 1 263 ? 1.983 11.102 26.474 1.00 10.15 275 LEU A O 1
ATOM 2116 N N . ASP A 1 264 ? 0.225 9.776 26.184 1.00 11.28 276 ASP A N 1
ATOM 2117 C CA . ASP A 1 264 ? -0.285 10.193 27.488 1.00 12.83 276 ASP A CA 1
ATOM 2118 C C . ASP A 1 264 ? 0.356 9.394 28.668 1.00 13.24 276 ASP A C 1
ATOM 2119 O O . ASP A 1 264 ? 0.190 9.786 29.791 1.00 12.81 276 ASP A O 1
ATOM 2124 N N . ASP A 1 265 ? 0.954 8.223 28.408 1.00 13.30 277 ASP A N 1
ATOM 2125 C CA . ASP A 1 265 ? 1.584 7.420 29.464 1.00 13.63 277 ASP A CA 1
ATOM 2126 C C . ASP A 1 265 ? 2.977 7.955 29.824 1.00 13.58 277 ASP A C 1
ATOM 2127 O O . ASP A 1 265 ? 3.452 7.774 30.918 1.00 12.66 277 ASP A O 1
ATOM 2132 N N . ILE A 1 266 ? 3.621 8.672 28.914 1.00 12.24 278 ILE A N 1
ATOM 2133 C CA . ILE A 1 266 ? 4.967 9.142 29.170 1.00 11.92 278 ILE A CA 1
ATOM 2134 C C . ILE A 1 266 ? 4.995 10.546 29.744 1.00 11.90 278 ILE A C 1
ATOM 2135 O O . ILE A 1 266 ? 4.019 11.295 29.628 1.00 12.49 278 ILE A O 1
ATOM 2140 N N . SER A 1 267 ? 6.147 10.885 30.305 1.00 12.03 279 SER A N 1
ATOM 2141 C CA . SER A 1 267 ? 6.426 12.148 30.992 1.00 13.05 279 SER A CA 1
ATOM 2142 C C . SER A 1 267 ? 7.270 13.123 30.210 1.00 11.73 279 SER A C 1
ATOM 2143 O O . SER A 1 267 ? 7.320 14.324 30.542 1.00 11.88 279 SER A O 1
ATOM 2146 N N . GLY A 1 268 ? 7.897 12.676 29.145 1.00 10.04 280 GLY A N 1
ATOM 2147 C CA . GLY A 1 268 ? 8.764 13.632 28.446 1.00 9.00 280 GLY A CA 1
ATOM 2148 C C . GLY A 1 268 ? 9.415 12.942 27.266 1.00 8.62 280 GLY A C 1
ATOM 2149 O O . GLY A 1 268 ? 9.273 11.700 27.064 1.00 8.31 280 GLY A O 1
ATOM 2150 N N . SER A 1 269 ? 10.095 13.751 26.473 1.00 7.80 281 SER A N 1
ATOM 2151 C CA . SER A 1 269 ? 10.717 13.314 25.203 1.00 7.42 281 SER A CA 1
ATOM 2152 C C . SER A 1 269 ? 11.846 12.295 25.484 1.00 7.60 281 SER A C 1
ATOM 2153 O O . SER A 1 269 ? 12.152 11.417 24.633 1.00 7.64 281 SER A O 1
ATOM 2156 N N . GLN A 1 270 ? 12.410 12.355 26.708 1.00 7.87 282 GLN A N 1
ATOM 2157 C CA . GLN A 1 270 ? 13.481 11.412 27.113 1.00 8.13 282 GLN A CA 1
ATOM 2158 C C . GLN A 1 270 ? 12.997 10.201 27.937 1.00 8.35 282 GLN A C 1
ATOM 2159 O O . GLN A 1 270 ? 13.777 9.608 28.693 1.00 8.18 282 GLN A O 1
ATOM 2165 N N . GLU A 1 271 ? 11.742 9.782 27.709 1.00 9.01 283 GLU A N 1
ATOM 2166 C CA . GLU A 1 271 ? 11.119 8.759 28.519 1.00 9.19 283 GLU A CA 1
ATOM 2167 C C . GLU A 1 271 ? 11.953 7.468 28.381 1.00 9.43 283 GLU A C 1
ATOM 2168 O O . GLU A 1 271 ? 12.221 6.773 29.388 1.00 9.39 283 GLU A O 1
ATOM 2174 N N . TYR A 1 272 ? 12.285 7.126 27.121 1.00 9.00 284 TYR A N 1
ATOM 2175 C CA . TYR A 1 272 ? 13.015 5.884 26.825 1.00 8.95 284 TYR A CA 1
ATOM 2176 C C . TYR A 1 272 ? 14.498 6.111 26.593 1.00 8.61 284 TYR A C 1
ATOM 2177 O O . TYR A 1 272 ? 14.882 7.110 26.002 1.00 8.98 284 TYR A O 1
ATOM 2186 N N . ASN A 1 273 ? 15.329 5.178 27.051 1.00 8.22 285 ASN A N 1
ATOM 2187 C CA . ASN A 1 273 ? 16.786 5.350 26.960 1.00 7.84 285 ASN A CA 1
ATOM 2188 C C . ASN A 1 273 ? 17.360 3.958 26.762 1.00 8.33 285 ASN A C 1
ATOM 2189 O O . ASN A 1 273 ? 16.605 2.969 26.763 1.00 7.82 285 ASN A O 1
ATOM 2194 N N . ILE A 1 274 ? 18.667 3.839 26.490 1.00 9.14 286 ILE A N 1
ATOM 2195 C CA . ILE A 1 274 ? 19.153 2.535 26.098 1.00 9.58 286 ILE A CA 1
ATOM 2196 C C . ILE A 1 274 ? 18.903 1.444 27.157 1.00 9.83 286 ILE A C 1
ATOM 2197 O O . ILE A 1 274 ? 18.790 0.265 26.833 1.00 10.42 286 ILE A O 1
ATOM 2202 N N . ARG A 1 275 ? 18.776 1.856 28.418 1.00 10.28 287 ARG A N 1
ATOM 2203 C CA . ARG A 1 275 ? 18.675 0.921 29.534 1.00 11.93 287 ARG A CA 1
ATOM 2204 C C . ARG A 1 275 ? 17.236 0.535 29.884 1.00 12.31 287 ARG A C 1
ATOM 2205 O O . ARG A 1 275 ? 17.039 -0.476 30.513 1.00 13.16 287 ARG A O 1
ATOM 2213 N N . ASN A 1 276 ? 16.243 1.336 29.503 1.00 11.18 288 ASN A N 1
ATOM 2214 C CA . ASN A 1 276 ? 14.884 0.926 29.782 1.00 10.66 288 ASN A CA 1
ATOM 2215 C C . ASN A 1 276 ? 14.101 0.561 28.524 1.00 10.50 288 ASN A C 1
ATOM 2216 O O . ASN A 1 276 ? 12.915 0.127 28.565 1.00 9.52 288 ASN A O 1
ATOM 2221 N N . ILE A 1 277 ? 14.712 0.766 27.350 1.00 9.83 289 ILE A N 1
ATOM 2222 C CA . ILE A 1 277 ? 13.873 0.607 26.123 1.00 9.75 289 ILE A CA 1
ATOM 2223 C C . ILE A 1 277 ? 13.543 -0.861 25.828 1.00 10.27 289 ILE A C 1
ATOM 2224 O O . ILE A 1 277 ? 12.476 -1.146 25.268 1.00 9.48 289 ILE A O 1
ATOM 2229 N N . MET A 1 278 ? 14.403 -1.802 26.215 1.00 10.43 290 MET A N 1
ATOM 2230 C CA . MET A 1 278 ? 14.057 -3.190 25.941 1.00 13.04 290 MET A CA 1
ATOM 2231 C C . MET A 1 278 ? 12.760 -3.639 26.657 1.00 13.03 290 MET A C 1
ATOM 2232 O O . MET A 1 278 ? 11.934 -4.350 26.062 1.00 13.72 290 MET A O 1
ATOM 2237 N N . GLY A 1 279 ? 12.597 -3.256 27.922 1.00 12.77 291 GLY A N 1
ATOM 2238 C CA . GLY A 1 279 ? 11.321 -3.487 28.552 1.00 12.68 291 GLY A CA 1
ATOM 2239 C C . GLY A 1 279 ? 10.130 -2.910 27.769 1.00 12.76 291 GLY A C 1
ATOM 2240 O O . GLY A 1 279 ? 9.067 -3.553 27.679 1.00 11.69 291 GLY A O 1
ATOM 2241 N N . ARG A 1 280 ? 10.274 -1.673 27.265 1.00 10.71 292 ARG A N 1
ATOM 2242 C CA . ARG A 1 280 ? 9.250 -1.079 26.408 1.00 10.55 292 ARG A CA 1
ATOM 2243 C C . ARG A 1 280 ? 8.992 -1.964 25.158 1.00 10.57 292 ARG A C 1
ATOM 2244 O O . ARG A 1 280 ? 7.819 -2.327 24.836 1.00 10.66 292 ARG A O 1
ATOM 2252 N N . MET A 1 281 ? 10.056 -2.357 24.450 1.00 9.28 293 MET A N 1
ATOM 2253 C CA . MET A 1 281 ? 9.834 -3.116 23.238 1.00 10.43 293 MET A CA 1
ATOM 2254 C C . MET A 1 281 ? 9.111 -4.416 23.539 1.00 11.45 293 MET A C 1
ATOM 2255 O O . MET A 1 281 ? 8.258 -4.832 22.758 1.00 12.39 293 MET A O 1
ATOM 2260 N N . ASP A 1 282 ? 9.496 -5.087 24.639 1.00 12.64 294 ASP A N 1
ATOM 2261 C CA . ASP A 1 282 ? 8.914 -6.394 25.010 1.00 14.28 294 ASP A CA 1
ATOM 2262 C C . ASP A 1 282 ? 7.449 -6.272 25.257 1.00 14.66 294 ASP A C 1
ATOM 2263 O O . ASP A 1 282 ? 6.701 -7.147 24.877 1.00 15.06 294 ASP A O 1
ATOM 2268 N N . LYS A 1 283 ? 7.045 -5.201 25.941 1.00 14.31 295 LYS A N 1
ATOM 2269 C CA . LYS A 1 283 ? 5.648 -5.014 26.269 1.00 14.45 295 LYS A CA 1
ATOM 2270 C C . LYS A 1 283 ? 4.844 -4.443 25.133 1.00 14.76 295 LYS A C 1
ATOM 2271 O O . LYS A 1 283 ? 3.699 -4.849 24.946 1.00 14.39 295 LYS A O 1
ATOM 2277 N N . ARG A 1 284 ? 5.402 -3.499 24.368 1.00 12.83 296 ARG A N 1
ATOM 2278 C CA . ARG A 1 284 ? 4.562 -2.778 23.384 1.00 12.86 296 ARG A CA 1
ATOM 2279 C C . ARG A 1 284 ? 4.837 -3.123 21.919 1.00 12.48 296 ARG A C 1
ATOM 2280 O O . ARG A 1 284 ? 4.023 -2.791 21.063 1.00 10.81 296 ARG A O 1
ATOM 2288 N N . GLY A 1 285 ? 5.994 -3.713 21.597 1.00 11.25 297 GLY A N 1
ATOM 2289 C CA . GLY A 1 285 ? 6.310 -3.921 20.165 1.00 10.65 297 GLY A CA 1
ATOM 2290 C C . GLY A 1 285 ? 6.716 -2.591 19.458 1.00 10.49 297 GLY A C 1
ATOM 2291 O O . GLY A 1 285 ? 6.717 -1.510 20.062 1.00 9.85 297 GLY A O 1
ATOM 2292 N N . ASP A 1 286 ? 7.128 -2.697 18.203 1.00 10.25 298 ASP A N 1
ATOM 2293 C CA . ASP A 1 286 ? 7.534 -1.528 17.376 1.00 10.62 298 ASP A CA 1
ATOM 2294 C C . ASP A 1 286 ? 6.303 -0.736 16.888 1.00 11.05 298 ASP A C 1
ATOM 2295 O O . ASP A 1 286 ? 5.533 -1.262 16.111 1.00 11.25 298 ASP A O 1
ATOM 2300 N N . ALA A 1 287 ? 6.123 0.501 17.372 1.00 10.14 299 ALA A N 1
ATOM 2301 C CA . ALA A 1 287 ? 4.974 1.333 17.032 1.00 10.55 299 ALA A CA 1
ATOM 2302 C C . ALA A 1 287 ? 4.998 1.669 15.536 1.00 10.42 299 ALA A C 1
ATOM 2303 O O . ALA A 1 287 ? 3.977 2.024 14.987 1.00 10.02 299 ALA A O 1
ATOM 2305 N N . TRP A 1 288 ? 6.152 1.557 14.878 1.00 9.62 300 TRP A N 1
ATOM 2306 C CA . TRP A 1 288 ? 6.175 1.851 13.465 1.00 10.27 300 TRP A CA 1
ATOM 2307 C C . TRP A 1 288 ? 6.296 0.609 12.577 1.00 10.85 300 TRP A C 1
ATOM 2308 O O . TRP A 1 288 ? 6.736 0.699 11.428 1.00 11.13 300 TRP A O 1
ATOM 2319 N N . LYS A 1 289 ? 5.920 -0.561 13.101 1.00 12.36 301 LYS A N 1
ATOM 2320 C CA . LYS A 1 289 ? 6.083 -1.811 12.346 1.00 13.85 301 LYS A CA 1
ATOM 2321 C C . LYS A 1 289 ? 5.415 -1.647 10.941 1.00 14.32 301 LYS A C 1
ATOM 2322 O O . LYS A 1 289 ? 5.974 -2.105 9.950 1.00 13.96 301 LYS A O 1
ATOM 2328 N N . TYR A 1 290 ? 4.277 -0.963 10.861 1.00 14.53 302 TYR A N 1
ATOM 2329 C CA . TYR A 1 290 ? 3.494 -0.914 9.586 1.00 17.44 302 TYR A CA 1
ATOM 2330 C C . TYR A 1 290 ? 3.457 0.460 8.975 1.00 14.67 302 TYR A C 1
ATOM 2331 O O . TYR A 1 290 ? 2.632 0.722 8.110 1.00 15.67 302 TYR A O 1
ATOM 2340 N N . ILE A 1 291 ? 4.361 1.335 9.416 1.00 12.61 303 ILE A N 1
ATOM 2341 C CA . ILE A 1 291 ? 4.351 2.718 8.956 1.00 11.57 303 ILE A CA 1
ATOM 2342 C C . ILE A 1 291 ? 4.316 2.778 7.405 1.00 13.29 303 ILE A C 1
ATOM 2343 O O . ILE A 1 291 ? 3.491 3.530 6.836 1.00 13.32 303 ILE A O 1
ATOM 2348 N N . ASP A 1 292 ? 5.136 1.957 6.738 1.00 14.19 304 ASP A N 1
ATOM 2349 C CA . ASP A 1 292 ? 5.214 2.063 5.271 1.00 15.68 304 ASP A CA 1
ATOM 2350 C C . ASP A 1 292 ? 3.975 1.485 4.573 1.00 15.32 304 ASP A C 1
ATOM 2351 O O . ASP A 1 292 ? 3.731 1.834 3.434 1.00 15.60 304 ASP A O 1
ATOM 2356 N N . LYS A 1 293 ? 3.173 0.669 5.252 1.00 15.42 305 LYS A N 1
ATOM 2357 C CA . LYS A 1 293 ? 1.928 0.124 4.645 1.00 17.45 305 LYS A CA 1
ATOM 2358 C C . LYS A 1 293 ? 0.892 1.227 4.527 1.00 15.43 305 LYS A C 1
ATOM 2359 O O . LYS A 1 293 ? -0.048 1.140 3.721 1.00 14.16 305 LYS A O 1
ATOM 2365 N N . ASP A 1 294 ? 1.051 2.257 5.366 1.00 12.75 306 ASP A N 1
ATOM 2366 C CA . ASP A 1 294 ? 0.145 3.400 5.347 1.00 12.51 306 ASP A CA 1
ATOM 2367 C C . ASP A 1 294 ? 0.569 4.550 4.442 1.00 11.81 306 ASP A C 1
ATOM 2368 O O . ASP A 1 294 ? -0.066 5.621 4.460 1.00 11.35 306 ASP A O 1
ATOM 2373 N N . ARG A 1 295 ? 1.617 4.329 3.654 1.00 11.69 307 ARG A N 1
ATOM 2374 C CA . ARG A 1 295 ? 2.210 5.368 2.772 1.00 12.76 307 ARG A CA 1
ATOM 2375 C C . ARG A 1 295 ? 1.098 5.965 1.932 1.00 12.76 307 ARG A C 1
ATOM 2376 O O . ARG A 1 295 ? 0.297 5.235 1.369 1.00 12.17 307 ARG A O 1
ATOM 2384 N N . THR A 1 296 ? 1.028 7.286 1.842 1.00 12.37 308 THR A N 1
ATOM 2385 C CA . THR A 1 296 ? -0.122 7.901 1.145 1.00 13.33 308 THR A CA 1
ATOM 2386 C C . THR A 1 296 ? 0.271 9.080 0.271 1.00 13.15 308 THR A C 1
ATOM 2387 O O . THR A 1 296 ? 1.449 9.351 0.180 1.00 11.87 308 THR A O 1
ATOM 2391 N N . SER A 1 297 ? -0.678 9.776 -0.374 1.00 12.04 309 SER A N 1
ATOM 2392 C CA . SER A 1 297 ? -0.259 10.953 -1.138 1.00 13.51 309 SER A CA 1
ATOM 2393 C C . SER A 1 297 ? -0.981 12.234 -0.666 1.00 13.97 309 SER A C 1
ATOM 2394 O O . SER A 1 297 ? -2.025 12.145 -0.009 1.00 12.47 309 SER A O 1
ATOM 2397 N N . ILE A 1 298 ? -0.462 13.409 -1.012 1.00 15.28 310 ILE A N 1
ATOM 2398 C CA . ILE A 1 298 ? -1.107 14.671 -0.615 1.00 18.12 310 ILE A CA 1
ATOM 2399 C C . ILE A 1 298 ? -2.416 14.858 -1.406 1.00 21.40 310 ILE A C 1
ATOM 2400 O O . ILE A 1 298 ? -2.404 14.743 -2.619 1.00 21.33 310 ILE A O 1
ATOM 2405 N N . LYS A 1 299 ? -3.527 15.179 -0.739 1.00 24.76 311 LYS A N 1
ATOM 2406 C CA . LYS A 1 299 ? -4.797 15.335 -1.431 1.00 26.68 311 LYS A CA 1
ATOM 2407 C C . LYS A 1 299 ? -4.963 16.697 -2.134 1.00 30.37 311 LYS A C 1
ATOM 2408 O O . LYS A 1 299 ? -4.323 17.669 -1.751 1.00 29.18 311 LYS A O 1
ATOM 2414 N N . ASN A 1 300 ? -5.824 16.749 -3.157 1.00 35.31 312 ASN A N 1
ATOM 2415 C CA . ASN A 1 300 ? -6.150 18.009 -3.891 1.00 40.80 312 ASN A CA 1
ATOM 2416 C C . ASN A 1 300 ? -4.995 18.612 -4.657 1.00 43.99 312 ASN A C 1
ATOM 2417 O O . ASN A 1 300 ? -4.810 19.841 -4.608 1.00 43.55 312 ASN A O 1
ATOM 2422 N N . LEU A 1 301 ? -4.199 17.774 -5.324 1.00 43.00 313 LEU A N 1
ATOM 2423 C CA . LEU A 1 301 ? -3.153 18.298 -6.191 1.00 43.76 313 LEU A CA 1
ATOM 2424 C C . LEU A 1 301 ? -3.718 18.413 -7.619 1.00 48.17 313 LEU A C 1
ATOM 2425 O O . LEU A 1 301 ? -3.565 19.443 -8.275 1.00 51.73 313 LEU A O 1
#

Organism: Methanocella paludicola (strain DSM 17711 / JCM 13418 / NBRC 101707 / SANAE) (NCBI:txid304371)

Nearest PDB structures (foldseek):
  5dmu-assembly1_A  TM=1.003E+00  e=1.032E-66  Methanocella paludicola SANAE
  6sa1-assembly1_A  TM=9.409E-01  e=7.721E-31  Mycolicibacterium smegmatis MC2 155
  2far-assembly2_B  TM=9.149E-01  e=5.043E-26  Pseudomonas aeruginosa
  2r9l-assembly1_A  TM=9.288E-01  e=3.333E-25  Mycobacterium tuberculosis H37Rv
  7qaz-assembly3_C  TM=4.783E-01  e=1.837E-04  Marinitoga sp. 1137

Radius of gyration: 19.39 Å; Cα contacts (8 Å, |Δi|>4): 636; chains: 1; bounding box: 51×50×42 Å

Solvent-accessible surface area: 13730 Å² total; per-residue (Å²): 97,98,49,106,118,79,44,132,173,53,54,62,49,131,25,113,80,50,94,2,139,3,72,69,7,15,55,26,1,0,82,131,40,15,1,2,22,21,41,0,3,46,17,0,88,138,11,13,62,39,0,18,49,6,0,111,13,4,0,0,2,1,30,18,20,63,79,2,32,56,134,160,21,90,127,27,80,81,8,12,145,138,6,41,134,54,1,88,84,3,82,8,137,55,91,180,41,54,92,31,61,4,0,3,0,42,39,16,0,1,0,0,21,0,0,5,44,9,0,0,0,0,20,8,4,3,0,35,65,107,85,24,90,72,0,0,13,0,14,1,7,0,51,11,71,82,112,76,26,86,40,0,40,39,2,0,64,24,1,72,120,26,0,76,94,77,52,7,34,18,33,1,2,1,6,0,15,110,0,0,6,0,2,1,0,6,61,41,72,16,45,8,92,45,1,52,53,36,0,97,25,11,0,77,151,8,27,142,145,63,77,126,79,1,3,37,74,108,57,169,151,121,44,180,60,42,6,20,2,24,9,71,69,0,28,74,31,75,22,3,10,0,11,0,0,0,47,25,84,53,25,0,2,0,0,0,0,3,61,23,116,0,0,82,93,6,95,16,5,70,54,23,34,18,124,65,4,98,40,14,30,113,185,108,35,30,25,6,139,130,2,45,172,61,76,32,47,10,90,157,154

B-factor: mean 15.01, std 9.58, range [4.61, 59.76]